Protein AF-X1VTQ2-F1 (afdb_monomer_lite)

Structure (mmCIF, N/CA/C/O backbone):
data_AF-X1VTQ2-F1
#
_entry.id   AF-X1VTQ2-F1
#
loop_
_atom_site.group_PDB
_atom_site.id
_atom_site.type_symbol
_atom_site.label_atom_id
_atom_site.label_alt_id
_atom_site.label_comp_id
_atom_site.label_asym_id
_atom_site.label_entity_id
_atom_site.label_seq_id
_atom_site.pdbx_PDB_ins_code
_atom_site.Cartn_x
_atom_site.Cartn_y
_atom_site.Cartn_z
_atom_site.occupancy
_atom_site.B_iso_or_equiv
_atom_site.auth_seq_id
_atom_site.auth_comp_id
_atom_site.auth_asym_id
_atom_site.auth_atom_id
_atom_site.pdbx_PDB_model_num
ATOM 1 N N . THR A 1 1 ? 40.118 -0.822 -48.928 1.00 87.31 1 THR A N 1
ATOM 2 C CA . THR A 1 1 ? 39.531 -2.117 -49.307 1.00 87.31 1 THR A CA 1
ATOM 3 C C . THR A 1 1 ? 38.134 -2.148 -48.744 1.00 87.31 1 THR A C 1
ATOM 5 O O . THR A 1 1 ? 37.899 -1.449 -47.759 1.00 87.31 1 THR A O 1
ATOM 8 N N . GLU A 1 2 ? 37.226 -2.879 -49.377 1.00 88.38 2 GLU A N 1
ATOM 9 C CA . GLU A 1 2 ? 35.850 -3.052 -48.888 1.00 88.38 2 GLU A CA 1
ATOM 10 C C . GLU A 1 2 ? 35.851 -3.553 -47.435 1.00 88.38 2 GLU A C 1
ATOM 12 O O . GLU A 1 2 ? 35.231 -2.916 -46.590 1.00 88.38 2 GLU A O 1
ATOM 17 N N . ASP A 1 3 ? 36.741 -4.494 -47.097 1.00 90.25 3 ASP A N 1
ATOM 18 C CA . ASP A 1 3 ? 36.941 -5.006 -45.729 1.00 90.25 3 ASP A CA 1
ATOM 19 C C . ASP A 1 3 ? 37.162 -3.914 -44.667 1.00 90.25 3 ASP A C 1
ATOM 21 O O . ASP A 1 3 ? 36.737 -4.031 -43.520 1.00 90.25 3 ASP A O 1
ATOM 25 N N . ARG A 1 4 ? 37.862 -2.825 -45.023 1.00 90.00 4 ARG A N 1
ATOM 26 C CA . ARG A 1 4 ? 38.107 -1.720 -44.083 1.00 90.00 4 ARG A CA 1
ATOM 27 C C . ARG A 1 4 ? 36.853 -0.879 -43.879 1.00 90.00 4 ARG A C 1
ATOM 29 O O . ARG A 1 4 ? 36.660 -0.381 -42.778 1.00 90.00 4 ARG A O 1
ATOM 36 N N . ILE A 1 5 ? 36.046 -0.691 -44.923 1.00 90.44 5 ILE A N 1
ATOM 37 C CA . ILE A 1 5 ? 34.794 0.073 -44.850 1.00 90.44 5 ILE A CA 1
ATOM 38 C C . ILE A 1 5 ? 33.792 -0.682 -43.978 1.00 90.44 5 ILE A C 1
ATOM 40 O O . ILE A 1 5 ? 33.225 -0.077 -43.074 1.00 90.44 5 ILE A O 1
ATOM 44 N N . GLU A 1 6 ? 33.661 -1.993 -44.178 1.00 91.69 6 GLU A N 1
ATOM 45 C CA . GLU A 1 6 ? 32.820 -2.857 -43.341 1.00 91.69 6 GLU A CA 1
ATOM 46 C C . GLU A 1 6 ? 33.266 -2.820 -41.873 1.00 91.69 6 GLU A C 1
ATOM 48 O O . GLU A 1 6 ? 32.460 -2.561 -40.982 1.00 91.69 6 GLU A O 1
ATOM 53 N N . ALA A 1 7 ? 34.571 -2.956 -41.606 1.00 90.12 7 ALA A N 1
ATOM 54 C CA . ALA A 1 7 ? 35.096 -2.857 -40.243 1.00 90.12 7 ALA A CA 1
ATOM 55 C C . ALA A 1 7 ? 34.800 -1.495 -39.585 1.00 90.12 7 ALA A C 1
ATOM 57 O O . ALA A 1 7 ? 34.500 -1.435 -38.394 1.00 90.12 7 ALA A O 1
ATOM 58 N N . PHE A 1 8 ? 34.864 -0.393 -40.340 1.00 88.81 8 PHE A N 1
ATOM 59 C CA . PHE A 1 8 ? 34.493 0.926 -39.821 1.00 88.81 8 PHE A CA 1
ATOM 60 C C . PHE A 1 8 ? 32.991 1.051 -39.553 1.00 88.81 8 PHE A C 1
ATOM 62 O O . PHE A 1 8 ? 32.624 1.656 -38.549 1.00 88.81 8 PHE A O 1
ATOM 69 N N . GLN A 1 9 ? 32.131 0.485 -40.404 1.00 87.69 9 GLN A N 1
ATOM 70 C CA . GLN A 1 9 ? 30.682 0.478 -40.182 1.00 87.69 9 GLN A CA 1
ATOM 71 C C . GLN A 1 9 ? 30.314 -0.259 -38.891 1.00 87.69 9 GLN A C 1
ATOM 73 O O . GLN A 1 9 ? 29.474 0.229 -38.141 1.00 87.69 9 GLN A O 1
ATOM 78 N N . GLU A 1 10 ? 30.988 -1.370 -38.587 1.00 89.25 10 GLU A N 1
ATOM 79 C CA . GLU A 1 10 ? 30.794 -2.092 -37.325 1.00 89.25 10 GLU A CA 1
ATOM 80 C C . GLU A 1 10 ? 31.289 -1.301 -36.106 1.00 89.25 10 GLU A C 1
ATOM 82 O O . GLU A 1 10 ? 30.608 -1.256 -35.087 1.00 89.25 10 GLU A O 1
ATOM 87 N N . LEU A 1 11 ? 32.435 -0.617 -36.202 1.00 89.50 11 LEU A N 1
ATOM 88 C CA . LEU A 1 11 ? 32.993 0.165 -35.086 1.00 89.50 11 LEU A CA 1
ATOM 89 C C . LEU A 1 11 ? 32.160 1.395 -34.700 1.00 89.50 11 LEU A C 1
ATOM 91 O O . LEU A 1 11 ? 32.281 1.877 -33.575 1.00 89.50 11 LEU A O 1
ATOM 95 N N . VAL A 1 12 ? 31.361 1.934 -35.625 1.00 89.19 12 VAL A N 1
ATOM 96 C CA . VAL A 1 12 ? 30.492 3.095 -35.360 1.00 89.19 12 VAL A CA 1
ATOM 97 C C . VAL A 1 12 ? 29.222 2.689 -34.604 1.00 89.19 12 VAL A C 1
ATOM 99 O O . VAL A 1 12 ? 28.577 3.546 -34.002 1.00 89.19 12 VAL A O 1
ATOM 102 N N . LYS A 1 13 ? 28.875 1.396 -34.573 1.00 92.94 13 LYS A N 1
ATOM 103 C CA . LYS A 1 13 ? 27.744 0.894 -33.787 1.00 92.94 13 LYS A CA 1
ATOM 104 C C . LYS A 1 13 ? 28.031 1.073 -32.299 1.00 92.94 13 LYS A C 1
ATOM 106 O O . LYS A 1 13 ? 29.007 0.550 -31.763 1.00 92.94 13 LYS A O 1
ATOM 111 N N . VAL A 1 14 ? 27.156 1.806 -31.625 1.00 93.19 14 VAL A N 1
ATOM 112 C CA . VAL A 1 14 ? 27.229 2.052 -30.189 1.00 93.19 14 VAL A CA 1
ATOM 113 C C . VAL A 1 14 ? 26.457 0.962 -29.468 1.00 93.19 14 VAL A C 1
ATOM 115 O O . VAL A 1 14 ? 25.249 0.812 -29.635 1.00 93.19 14 VAL A O 1
ATOM 118 N N . ILE A 1 15 ? 27.169 0.235 -28.614 1.00 93.56 15 ILE A N 1
ATOM 119 C CA . ILE A 1 15 ? 26.560 -0.611 -27.594 1.00 93.56 15 ILE A CA 1
ATOM 120 C C . ILE A 1 15 ? 26.256 0.287 -26.385 1.00 93.56 15 ILE A C 1
ATOM 122 O O . ILE A 1 15 ? 27.176 0.960 -25.904 1.00 93.56 15 ILE A O 1
ATOM 126 N N . PRO A 1 16 ? 25.008 0.316 -25.882 1.00 95.56 16 PRO A N 1
ATOM 127 C CA . PRO A 1 16 ? 24.653 1.098 -24.702 1.00 95.56 16 PRO A CA 1
ATOM 128 C C . PRO A 1 16 ? 25.564 0.807 -23.501 1.00 95.56 16 PRO A C 1
ATOM 130 O O . PRO A 1 16 ? 25.974 -0.341 -23.299 1.00 95.56 16 PRO A O 1
ATOM 133 N N . PRO A 1 17 ? 25.886 1.815 -22.672 1.00 95.56 17 PRO A N 1
ATOM 134 C CA . PRO A 1 17 ? 26.671 1.598 -21.467 1.00 95.56 17 PRO A CA 1
ATOM 135 C C . PRO A 1 17 ? 25.925 0.681 -20.491 1.00 95.56 17 PRO A C 1
ATOM 137 O O . PRO A 1 17 ? 24.696 0.616 -20.474 1.00 95.56 17 PRO A O 1
ATOM 140 N N . LEU A 1 18 ? 26.674 0.015 -19.609 1.00 94.94 18 LEU A N 1
ATOM 141 C CA . LEU A 1 18 ? 26.108 -0.923 -18.631 1.00 94.94 18 LEU A CA 1
ATOM 142 C C . LEU A 1 18 ? 25.001 -0.305 -17.763 1.00 94.94 18 LEU A C 1
ATOM 144 O O . LEU A 1 18 ? 24.051 -0.997 -17.420 1.00 94.94 18 LEU A O 1
ATOM 148 N N . SER A 1 19 ? 25.091 0.986 -17.430 1.00 94.75 19 SER A N 1
ATOM 149 C CA . SER A 1 19 ? 24.041 1.692 -16.682 1.00 94.75 19 SER A CA 1
ATOM 150 C C . SER A 1 19 ? 22.699 1.695 -17.412 1.00 94.75 19 SER A C 1
ATOM 152 O O . SER A 1 19 ? 21.658 1.496 -16.789 1.00 94.75 19 SER A O 1
ATOM 154 N N . ASP A 1 20 ? 22.726 1.883 -18.730 1.00 95.19 20 ASP A N 1
ATOM 155 C CA . ASP A 1 20 ? 21.523 1.907 -19.555 1.00 95.19 20 ASP A CA 1
ATOM 156 C C . ASP A 1 20 ? 20.990 0.491 -19.732 1.00 95.19 20 ASP A C 1
ATOM 158 O O . ASP A 1 20 ? 19.793 0.271 -19.606 1.00 95.19 20 ASP A O 1
ATOM 162 N N . MET A 1 21 ? 21.875 -0.496 -19.896 1.00 94.81 21 MET A N 1
ATOM 163 C CA . MET A 1 21 ? 21.478 -1.905 -19.921 1.00 94.81 21 MET A CA 1
ATOM 164 C C . MET A 1 21 ? 20.781 -2.341 -18.626 1.00 94.81 21 MET A C 1
ATOM 166 O O . MET A 1 21 ? 19.787 -3.062 -18.688 1.00 94.81 21 MET A O 1
ATOM 170 N N . VAL A 1 22 ? 21.256 -1.889 -17.460 1.00 93.12 22 VAL A N 1
ATOM 171 C CA . VAL A 1 22 ? 20.575 -2.141 -16.178 1.00 93.12 22 VAL A CA 1
ATOM 172 C C . VAL A 1 22 ? 19.206 -1.464 -16.162 1.00 93.12 22 VAL A C 1
ATOM 174 O O . VAL A 1 22 ? 18.225 -2.117 -15.826 1.00 93.12 22 VAL A O 1
ATOM 177 N N . ARG A 1 23 ? 19.101 -0.209 -16.620 1.00 92.44 23 ARG A N 1
ATOM 178 C CA . ARG A 1 23 ? 17.802 0.469 -16.749 1.00 92.44 23 ARG A CA 1
ATOM 179 C C . ARG A 1 23 ? 16.848 -0.302 -17.667 1.00 92.44 23 ARG A C 1
ATOM 181 O O . ARG A 1 23 ? 15.683 -0.467 -17.332 1.00 92.44 23 ARG A O 1
ATOM 188 N N . PHE A 1 24 ? 17.321 -0.787 -18.809 1.00 94.88 24 PHE A N 1
ATOM 189 C CA . PHE A 1 24 ? 16.513 -1.577 -19.739 1.00 94.88 24 PHE A CA 1
ATOM 190 C C . PHE A 1 24 ? 16.031 -2.876 -19.094 1.00 94.88 24 PHE A C 1
ATOM 192 O O . PHE A 1 24 ? 14.887 -3.275 -19.296 1.00 94.88 24 PHE A O 1
ATOM 199 N N . ALA A 1 25 ? 16.886 -3.523 -18.299 1.00 92.31 25 ALA A N 1
ATOM 200 C CA . ALA A 1 25 ? 16.516 -4.707 -17.537 1.00 92.31 25 ALA A CA 1
ATOM 201 C C . ALA A 1 25 ? 15.455 -4.389 -16.474 1.00 92.31 25 ALA A C 1
ATOM 203 O O . ALA A 1 25 ? 14.461 -5.111 -16.402 1.00 92.31 25 ALA A O 1
ATOM 204 N N . ASP A 1 26 ? 15.610 -3.291 -15.727 1.00 90.44 26 ASP A N 1
ATOM 205 C CA . ASP A 1 26 ? 14.626 -2.847 -14.734 1.00 90.44 26 ASP A CA 1
ATOM 206 C C . ASP A 1 26 ? 13.265 -2.631 -15.391 1.00 90.44 26 ASP A C 1
ATOM 208 O O . ASP A 1 26 ? 12.281 -3.193 -14.935 1.00 90.44 26 ASP A O 1
ATOM 212 N N . TYR A 1 27 ? 13.214 -1.935 -16.531 1.00 92.38 27 TYR A N 1
ATOM 213 C CA . TYR A 1 27 ? 11.983 -1.700 -17.296 1.00 92.38 27 TYR A CA 1
ATOM 214 C C . TYR A 1 27 ? 11.495 -2.933 -18.068 1.00 92.38 27 TYR A C 1
ATOM 216 O O . TYR A 1 27 ? 10.482 -2.863 -18.756 1.00 92.38 27 TYR A O 1
ATOM 224 N N . SER A 1 28 ? 12.175 -4.078 -17.944 1.00 92.25 28 SER A N 1
ATOM 225 C CA . SER A 1 28 ? 11.849 -5.328 -18.641 1.00 92.25 28 SER A CA 1
ATOM 226 C C . SER A 1 28 ? 11.874 -5.209 -20.177 1.00 92.25 28 SER A C 1
ATOM 228 O O . SER A 1 28 ? 11.206 -5.963 -20.876 1.00 92.25 28 SER A O 1
ATOM 230 N N . ALA A 1 29 ? 12.706 -4.319 -20.728 1.00 94.44 29 ALA A N 1
ATOM 231 C CA . ALA A 1 29 ? 12.885 -4.094 -22.171 1.00 94.44 29 ALA A CA 1
ATOM 232 C C . ALA A 1 29 ? 13.620 -5.241 -22.906 1.00 94.44 29 ALA A C 1
ATOM 234 O O . ALA A 1 29 ? 13.881 -5.168 -24.110 1.00 94.44 29 ALA A O 1
ATOM 235 N N . PHE A 1 30 ? 14.001 -6.289 -22.174 1.00 94.12 30 PHE A N 1
ATOM 236 C CA . PHE A 1 30 ? 14.540 -7.541 -22.708 1.00 94.12 30 PHE A CA 1
ATOM 237 C C . PHE A 1 30 ? 13.574 -8.721 -22.542 1.00 94.12 30 PHE A C 1
ATOM 239 O O . PHE A 1 30 ? 13.859 -9.794 -23.066 1.00 94.12 30 PHE A O 1
ATOM 246 N N . ASP A 1 31 ? 12.471 -8.550 -21.806 1.00 93.19 31 ASP A N 1
ATOM 247 C CA . ASP A 1 31 ? 11.505 -9.613 -21.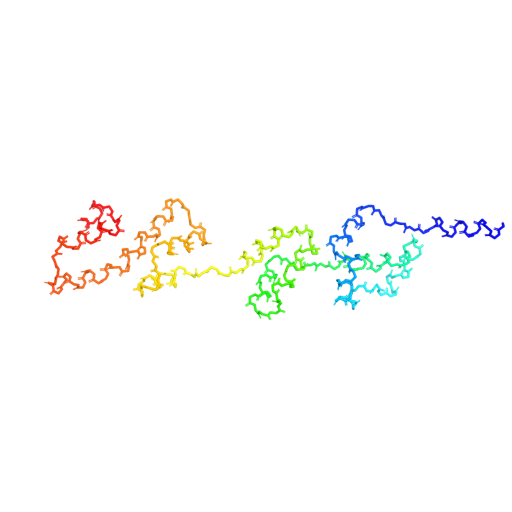522 1.00 93.19 31 ASP A CA 1
ATOM 248 C C . ASP A 1 31 ? 10.509 -9.725 -22.691 1.00 93.19 31 ASP A C 1
ATOM 250 O O . ASP A 1 31 ? 9.704 -8.808 -22.887 1.00 93.19 31 ASP A O 1
ATOM 254 N N . PRO A 1 32 ? 10.527 -10.821 -23.476 1.00 92.88 32 PRO A N 1
ATOM 255 C CA . PRO A 1 32 ? 9.648 -10.969 -24.632 1.00 92.88 32 PRO A CA 1
ATOM 256 C C . PRO A 1 32 ? 8.161 -10.890 -24.281 1.00 92.88 32 PRO A C 1
ATOM 258 O O . PRO A 1 32 ? 7.381 -10.399 -25.094 1.00 92.88 32 PRO A O 1
ATOM 261 N N . GLU A 1 33 ? 7.761 -11.335 -23.086 1.00 91.00 33 GLU A N 1
ATOM 262 C CA . GLU A 1 33 ? 6.360 -11.291 -22.656 1.00 91.00 33 GLU A CA 1
ATOM 263 C C . GLU A 1 33 ? 5.908 -9.850 -22.398 1.00 91.00 33 GLU A C 1
ATOM 265 O O . GLU A 1 33 ? 4.799 -9.464 -22.772 1.00 91.00 33 GLU A O 1
ATOM 270 N N . VAL A 1 34 ? 6.780 -9.025 -21.811 1.00 91.31 34 VAL A N 1
ATOM 271 C CA . VAL A 1 34 ? 6.506 -7.598 -21.584 1.00 91.31 34 VAL A CA 1
ATOM 272 C C . VAL A 1 34 ? 6.494 -6.829 -22.893 1.00 91.31 34 VAL A C 1
ATOM 274 O O . VAL A 1 34 ? 5.590 -6.025 -23.119 1.00 91.31 34 VAL A O 1
ATOM 277 N N . ILE A 1 35 ? 7.473 -7.092 -23.759 1.00 92.81 35 ILE A N 1
ATOM 278 C CA . ILE A 1 35 ? 7.561 -6.465 -25.078 1.00 92.81 35 ILE A CA 1
ATOM 279 C C . ILE A 1 35 ? 6.302 -6.771 -25.886 1.00 92.81 35 ILE A C 1
ATOM 281 O O . ILE A 1 35 ? 5.748 -5.873 -26.509 1.00 92.81 35 ILE A O 1
ATOM 285 N N . GLU A 1 36 ? 5.823 -8.014 -25.86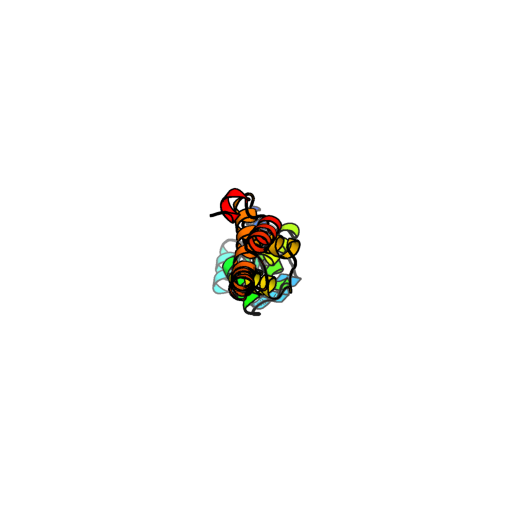3 1.00 92.81 36 GLU A N 1
ATOM 286 C CA . GLU A 1 36 ? 4.597 -8.378 -26.568 1.00 92.81 36 GLU A CA 1
ATOM 287 C C . GLU A 1 36 ? 3.367 -7.705 -25.950 1.00 92.81 36 GLU A C 1
ATOM 289 O O . GLU A 1 36 ? 2.545 -7.141 -26.672 1.00 92.81 36 GLU A O 1
ATOM 294 N N . LYS A 1 37 ? 3.271 -7.677 -24.614 1.00 89.38 37 LYS A N 1
ATOM 295 C CA . LYS A 1 37 ? 2.166 -7.015 -23.905 1.00 89.38 37 LYS A CA 1
ATOM 296 C C . LYS A 1 37 ? 2.092 -5.512 -24.196 1.00 89.38 37 LYS A C 1
ATOM 298 O O . LYS A 1 37 ? 0.991 -4.972 -24.276 1.00 89.38 37 LYS A O 1
ATOM 303 N N . TRP A 1 38 ? 3.232 -4.832 -24.334 1.00 90.44 38 TRP A N 1
ATOM 304 C CA . TRP A 1 38 ? 3.319 -3.378 -24.527 1.00 90.44 38 TRP A CA 1
ATOM 305 C C . TRP A 1 38 ? 3.935 -2.982 -25.875 1.00 90.44 38 TRP A C 1
ATOM 307 O O . TRP A 1 38 ? 4.531 -1.911 -25.979 1.00 90.44 38 TRP A O 1
ATOM 317 N N . ARG A 1 39 ? 3.767 -3.810 -26.917 1.00 91.81 39 ARG A N 1
ATOM 318 C CA . ARG A 1 39 ? 4.372 -3.600 -28.248 1.00 91.81 39 ARG A CA 1
ATOM 319 C C . ARG A 1 39 ? 4.141 -2.191 -28.788 1.00 91.81 39 ARG A C 1
ATOM 321 O O . ARG A 1 39 ? 5.084 -1.552 -29.239 1.00 91.81 39 ARG A O 1
ATOM 328 N N . GLU A 1 40 ? 2.909 -1.696 -28.667 1.00 91.06 40 GLU A N 1
ATOM 329 C CA . GLU A 1 40 ? 2.505 -0.352 -29.108 1.00 91.06 40 GLU A CA 1
ATOM 330 C C . GLU A 1 40 ? 3.368 0.771 -28.501 1.00 91.06 40 GLU A C 1
ATOM 332 O O . GLU A 1 40 ? 3.575 1.804 -29.133 1.00 91.06 40 GLU A O 1
ATOM 337 N N . PHE A 1 41 ? 3.905 0.565 -27.297 1.00 91.31 41 PHE A N 1
ATOM 338 C CA . PHE A 1 41 ? 4.725 1.540 -26.572 1.00 91.31 41 PHE A CA 1
ATOM 339 C C . PHE A 1 41 ? 6.224 1.207 -26.583 1.00 91.31 41 PHE A C 1
ATOM 341 O O . PHE A 1 41 ? 7.024 2.021 -26.112 1.00 91.31 41 PHE A O 1
ATOM 348 N N . TYR A 1 42 ? 6.595 0.024 -27.084 1.00 94.19 42 TYR A N 1
ATOM 349 C CA . TYR A 1 42 ? 7.973 -0.456 -27.166 1.00 94.19 42 TYR A CA 1
ATOM 350 C C . TYR A 1 42 ? 8.693 0.094 -28.397 1.00 94.19 42 TYR A C 1
ATOM 352 O O . TYR A 1 42 ? 9.807 0.601 -28.272 1.00 94.19 42 TYR A O 1
ATOM 360 N N . ASP A 1 43 ? 8.052 0.034 -29.566 1.00 94.38 43 ASP A N 1
ATOM 361 C CA . ASP A 1 43 ? 8.694 0.422 -30.819 1.00 94.38 43 ASP A CA 1
ATOM 362 C C . ASP A 1 43 ? 8.939 1.940 -30.860 1.00 94.38 43 ASP A C 1
ATOM 364 O O . ASP A 1 43 ? 8.018 2.760 -30.782 1.00 94.38 43 ASP A O 1
ATOM 368 N N . ALA A 1 44 ? 10.205 2.326 -30.997 1.00 95.81 44 ALA A N 1
ATOM 369 C CA . ALA A 1 44 ? 10.627 3.704 -31.146 1.00 95.81 44 ALA A CA 1
ATOM 370 C C . ALA A 1 44 ? 10.098 4.274 -32.473 1.00 95.81 44 ALA A C 1
ATOM 372 O O . ALA A 1 44 ? 10.368 3.693 -33.536 1.00 95.81 44 ALA A O 1
ATOM 373 N N . PRO A 1 45 ? 9.404 5.427 -32.444 1.00 95.50 45 PRO A N 1
ATOM 374 C CA . PRO A 1 45 ? 9.008 6.132 -33.656 1.00 95.50 45 PRO A CA 1
ATOM 375 C C . PRO A 1 45 ? 10.213 6.527 -34.523 1.00 95.50 45 PRO A C 1
ATOM 377 O O . PRO A 1 45 ? 11.275 6.870 -33.998 1.00 95.50 45 PRO A O 1
ATOM 380 N N . ASP A 1 46 ? 10.038 6.588 -35.845 1.00 95.81 46 ASP A N 1
ATOM 381 C CA . ASP A 1 46 ? 11.130 6.916 -36.781 1.00 95.81 46 ASP A CA 1
ATOM 382 C C . ASP A 1 46 ? 11.799 8.260 -36.470 1.00 95.81 46 ASP A C 1
ATOM 384 O O . ASP A 1 46 ? 13.020 8.373 -36.514 1.00 95.81 46 ASP A O 1
ATOM 388 N N . TRP A 1 47 ? 11.023 9.260 -36.035 1.00 96.31 47 TRP A N 1
ATOM 389 C CA . TRP A 1 47 ? 11.549 10.591 -35.716 1.00 96.31 47 TRP A CA 1
ATOM 390 C C . TRP A 1 47 ? 12.565 10.603 -34.564 1.00 96.31 47 TRP A C 1
ATOM 392 O O . TRP A 1 47 ? 13.323 11.566 -34.456 1.00 96.31 47 TRP A O 1
ATOM 402 N N . ILE A 1 48 ? 12.597 9.570 -33.711 1.00 96.00 48 ILE A N 1
ATOM 403 C CA . ILE A 1 48 ? 13.628 9.397 -32.675 1.00 96.00 48 ILE A CA 1
ATOM 404 C C . ILE A 1 48 ? 14.629 8.293 -33.036 1.00 96.00 48 ILE A C 1
ATOM 406 O O . ILE A 1 48 ? 15.825 8.450 -32.777 1.00 96.00 48 ILE A O 1
ATOM 410 N N . ARG A 1 49 ? 14.174 7.222 -33.699 1.00 95.94 49 ARG A N 1
ATOM 411 C CA . ARG A 1 49 ? 15.027 6.121 -34.166 1.00 95.94 49 ARG A CA 1
ATOM 412 C C . ARG A 1 49 ? 16.073 6.603 -35.174 1.00 95.94 49 ARG A C 1
ATOM 414 O O . ARG A 1 49 ? 17.241 6.243 -35.054 1.00 95.94 49 ARG A O 1
ATOM 421 N N . GLU A 1 50 ? 15.684 7.443 -36.133 1.00 96.00 50 GLU A N 1
ATOM 422 C CA . GLU A 1 50 ? 16.584 7.975 -37.163 1.00 96.00 50 GLU A CA 1
ATOM 423 C C . GLU A 1 50 ? 17.721 8.825 -36.555 1.00 96.00 50 GLU A C 1
ATOM 425 O O . GLU A 1 50 ? 18.885 8.523 -36.828 1.00 96.00 50 GLU A O 1
ATOM 430 N N . PRO A 1 51 ? 17.465 9.821 -35.676 1.00 96.62 51 PRO A N 1
ATOM 431 C CA . PRO A 1 51 ? 18.539 10.521 -34.967 1.00 96.62 51 PRO A CA 1
ATOM 432 C C . PRO A 1 51 ? 19.437 9.622 -34.108 1.00 96.62 51 PRO A C 1
ATOM 434 O O . PRO A 1 51 ? 20.647 9.839 -34.070 1.00 96.62 51 PRO A O 1
ATOM 437 N N . MET A 1 52 ? 18.876 8.618 -33.425 1.00 96.06 52 MET A N 1
ATOM 438 C CA . MET A 1 52 ? 19.649 7.644 -32.640 1.00 96.06 52 MET A CA 1
ATOM 439 C C . MET A 1 52 ? 20.611 6.837 -33.526 1.00 96.06 52 MET A C 1
ATOM 441 O O . MET A 1 52 ? 21.784 6.670 -33.179 1.00 96.06 52 MET A O 1
ATOM 445 N N . ALA A 1 53 ? 20.162 6.435 -34.716 1.00 95.19 53 ALA A N 1
ATOM 446 C CA . ALA A 1 53 ? 20.995 5.726 -35.681 1.00 95.19 53 ALA A CA 1
ATOM 447 C C . ALA A 1 53 ? 22.185 6.571 -36.170 1.00 95.19 53 ALA A C 1
ATOM 449 O O . ALA A 1 53 ? 23.275 6.030 -36.362 1.00 95.19 53 ALA A O 1
ATOM 450 N N . LEU A 1 54 ? 22.028 7.898 -36.304 1.00 94.12 54 LEU A N 1
ATOM 451 C CA . LEU A 1 54 ? 23.124 8.802 -36.699 1.00 94.12 54 LEU A CA 1
ATOM 452 C C . LEU A 1 54 ? 24.289 8.819 -35.699 1.00 94.12 54 LEU A C 1
ATOM 454 O O . LEU A 1 54 ? 25.422 9.101 -36.088 1.00 94.12 54 LEU A O 1
ATOM 458 N N . VAL A 1 55 ? 24.021 8.522 -34.424 1.00 93.69 55 VAL A N 1
ATOM 459 C CA . VAL A 1 55 ? 25.042 8.426 -33.369 1.00 93.69 55 VAL A CA 1
ATOM 460 C C . VAL A 1 55 ? 25.434 6.980 -33.056 1.00 93.69 55 VAL A C 1
ATOM 462 O O . VAL A 1 55 ? 26.114 6.737 -32.065 1.00 93.69 55 VAL A O 1
ATOM 465 N N . GLY A 1 56 ? 25.031 6.025 -33.898 1.00 94.44 56 GLY A N 1
ATOM 466 C CA . GLY A 1 56 ? 25.412 4.620 -33.787 1.00 94.44 56 GLY A CA 1
ATOM 467 C C . GLY A 1 56 ? 24.487 3.759 -32.926 1.00 94.44 56 GLY A C 1
ATOM 468 O O . GLY A 1 56 ? 24.737 2.561 -32.820 1.00 94.44 56 GLY A O 1
ATOM 469 N N . ILE A 1 57 ? 23.416 4.309 -32.342 1.00 95.69 57 ILE A N 1
ATOM 470 C CA . ILE A 1 57 ? 22.393 3.521 -31.637 1.00 95.69 57 ILE A CA 1
ATOM 471 C C . ILE A 1 57 ? 21.462 2.930 -32.696 1.00 95.69 57 ILE A C 1
ATOM 473 O O . ILE A 1 57 ? 20.532 3.579 -33.170 1.00 95.69 57 ILE A O 1
ATOM 477 N N . ILE A 1 58 ? 21.758 1.703 -33.102 1.00 90.12 58 ILE A N 1
ATOM 478 C CA . ILE A 1 58 ? 21.032 0.986 -34.152 1.00 90.12 58 ILE A CA 1
ATOM 479 C C . ILE A 1 58 ? 20.329 -0.255 -33.585 1.00 90.12 58 ILE A C 1
ATOM 481 O O . ILE A 1 58 ? 20.346 -0.479 -32.377 1.00 90.12 58 ILE A O 1
ATOM 485 N N . GLU A 1 59 ? 19.736 -1.070 -34.462 1.00 87.38 59 GLU A N 1
ATOM 486 C CA . GLU A 1 59 ? 19.025 -2.301 -34.089 1.00 87.38 59 GLU A CA 1
ATOM 487 C C . GLU A 1 59 ? 17.875 -2.006 -33.107 1.00 87.38 59 GLU A C 1
ATOM 489 O O . GLU A 1 59 ? 17.185 -0.991 -33.246 1.00 87.38 59 GLU A O 1
ATOM 494 N N . ASP A 1 60 ? 17.642 -2.892 -32.140 1.00 92.44 60 ASP A N 1
ATOM 495 C CA . ASP A 1 60 ? 16.579 -2.758 -31.147 1.00 92.44 60 ASP A CA 1
ATOM 496 C C . ASP A 1 60 ? 16.975 -1.857 -29.962 1.00 92.44 60 ASP A C 1
ATOM 498 O O . ASP A 1 60 ? 16.157 -1.621 -29.072 1.00 92.44 60 ASP A O 1
ATOM 502 N N . TRP A 1 61 ? 18.194 -1.295 -29.937 1.00 96.12 61 TRP A N 1
ATOM 503 C CA . TRP A 1 61 ? 18.623 -0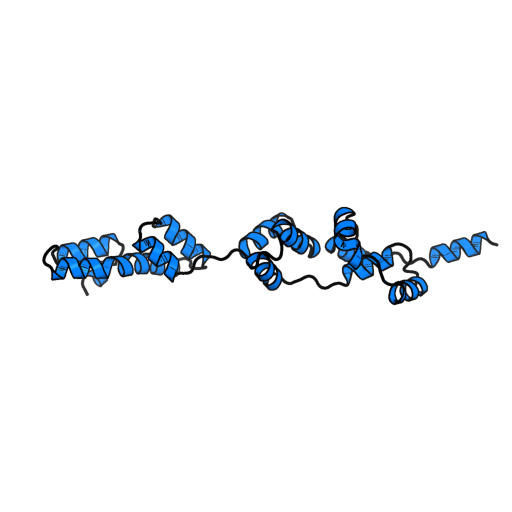.406 -28.852 1.00 96.12 61 TRP A CA 1
ATOM 504 C C . TRP A 1 61 ? 17.776 0.859 -28.768 1.00 96.12 61 TRP A C 1
ATOM 506 O O . TRP A 1 61 ? 17.433 1.288 -27.666 1.00 96.12 61 TRP A O 1
ATOM 516 N N . ALA A 1 62 ? 17.401 1.430 -29.916 1.00 96.12 62 ALA A N 1
ATOM 517 C CA . ALA A 1 62 ? 16.514 2.590 -29.965 1.00 96.12 62 ALA A CA 1
ATOM 518 C C . ALA A 1 62 ? 15.159 2.286 -29.304 1.00 96.12 62 ALA A C 1
ATOM 520 O O . ALA A 1 62 ? 14.659 3.099 -28.526 1.00 96.12 62 ALA A O 1
ATOM 521 N N . ASP A 1 63 ? 14.622 1.086 -29.536 1.00 96.38 63 ASP A N 1
ATOM 522 C CA . ASP A 1 63 ? 13.369 0.622 -28.939 1.00 96.38 63 ASP A CA 1
ATOM 523 C C . ASP A 1 63 ? 13.498 0.456 -27.424 1.00 96.38 63 ASP A C 1
ATOM 525 O O . ASP A 1 63 ? 12.616 0.869 -26.682 1.00 96.38 63 ASP A O 1
ATOM 529 N N . LYS A 1 64 ? 14.628 -0.048 -26.916 1.00 96.06 64 LYS A N 1
ATOM 530 C CA . LYS A 1 64 ? 14.843 -0.173 -25.460 1.00 96.06 64 LYS A CA 1
ATOM 531 C C . LYS A 1 64 ? 15.011 1.172 -24.771 1.00 96.06 64 LYS A C 1
ATOM 533 O O . LYS A 1 64 ? 14.470 1.363 -23.677 1.00 96.06 64 LYS A O 1
ATOM 538 N N . TYR A 1 65 ? 15.724 2.107 -25.402 1.00 96.50 65 TYR A N 1
ATOM 539 C CA . TYR A 1 65 ? 15.811 3.485 -24.921 1.00 96.50 65 TYR A CA 1
ATOM 540 C C . TYR A 1 65 ? 14.437 4.138 -24.884 1.00 96.50 65 TYR A C 1
ATOM 542 O O . TYR A 1 65 ? 14.092 4.755 -23.877 1.00 96.50 65 TYR A O 1
ATOM 550 N N . TRP A 1 66 ? 13.655 3.973 -25.952 1.00 95.94 66 TRP A N 1
ATOM 551 C CA . TRP A 1 66 ? 12.292 4.471 -26.020 1.00 95.94 66 TRP A CA 1
ATOM 552 C C . TRP A 1 66 ? 11.428 3.813 -24.951 1.00 95.94 66 TRP A C 1
ATOM 554 O O . TRP A 1 66 ? 10.932 4.480 -24.061 1.00 95.94 66 TRP A O 1
ATOM 564 N N . PHE A 1 67 ? 11.310 2.502 -24.914 1.00 94.94 67 PHE A N 1
ATOM 565 C CA . PHE A 1 67 ? 10.484 1.833 -23.922 1.00 94.94 67 PHE A CA 1
ATOM 566 C C . PHE A 1 67 ? 10.840 2.201 -22.469 1.00 94.94 67 PHE A C 1
ATOM 568 O O . PHE A 1 67 ? 9.963 2.424 -21.636 1.00 94.94 67 PHE A O 1
ATOM 575 N N . SER A 1 68 ? 12.133 2.367 -22.181 1.00 93.94 68 SER A N 1
ATOM 576 C CA . SER A 1 68 ? 12.621 2.753 -20.854 1.00 93.94 68 SER A CA 1
ATOM 577 C C . SER A 1 68 ? 12.552 4.263 -20.582 1.00 93.94 68 SER A C 1
ATOM 579 O O . SER A 1 68 ? 12.982 4.696 -19.509 1.00 93.94 68 SER A O 1
ATOM 581 N N . HIS A 1 69 ? 12.070 5.089 -21.520 1.00 92.25 69 HIS A N 1
ATOM 582 C CA . HIS A 1 69 ? 11.868 6.533 -21.327 1.00 92.25 69 HIS A CA 1
ATOM 583 C C . HIS A 1 69 ? 10.548 6.846 -20.613 1.00 92.25 69 HIS A C 1
ATOM 585 O O . HIS A 1 69 ? 10.446 7.888 -19.960 1.00 92.25 69 HIS A O 1
ATOM 591 N N . TRP A 1 70 ? 9.550 5.965 -20.741 1.00 91.94 70 TRP A N 1
ATOM 592 C CA . TRP A 1 70 ? 8.242 6.147 -20.125 1.00 91.94 70 TRP A CA 1
ATOM 593 C C . TRP A 1 70 ? 8.362 6.229 -18.603 1.00 91.94 70 TRP A C 1
ATOM 595 O O . TRP A 1 70 ? 9.151 5.522 -17.980 1.00 91.94 70 TRP A O 1
ATOM 605 N N . VAL A 1 71 ? 7.568 7.101 -17.986 1.00 89.38 71 VAL A N 1
ATOM 606 C CA . VAL A 1 71 ? 7.520 7.223 -16.526 1.00 89.38 71 VAL A CA 1
ATOM 607 C C . VAL A 1 71 ? 6.459 6.268 -15.997 1.00 89.38 71 VAL A C 1
ATOM 609 O O . VAL A 1 71 ? 5.290 6.377 -16.358 1.00 89.38 71 VAL A O 1
ATOM 612 N N . GLN A 1 72 ? 6.868 5.345 -15.130 1.00 88.12 72 GLN A N 1
ATOM 613 C CA . GLN A 1 72 ? 5.946 4.413 -14.485 1.00 88.12 72 GLN A CA 1
ATOM 614 C C . GLN A 1 72 ? 5.114 5.119 -13.395 1.00 88.12 72 GLN A C 1
ATOM 616 O O . GLN A 1 72 ? 5.619 6.045 -12.751 1.00 88.12 72 GLN A O 1
ATOM 621 N N . PRO A 1 73 ? 3.856 4.698 -13.158 1.00 90.88 73 PRO A N 1
ATOM 622 C CA . PRO A 1 73 ? 3.016 5.262 -12.100 1.00 90.88 73 PRO A CA 1
ATOM 623 C C . PRO A 1 73 ? 3.670 5.091 -10.725 1.00 90.88 73 PRO A C 1
ATOM 625 O O . PRO A 1 73 ? 4.299 4.076 -10.449 1.00 90.88 73 PRO A O 1
ATOM 628 N N . GLY A 1 74 ? 3.506 6.050 -9.819 1.00 90.75 74 GLY A N 1
ATOM 629 C CA . GLY A 1 74 ? 3.967 5.887 -8.446 1.00 90.75 74 GLY A CA 1
ATOM 630 C C . GLY A 1 74 ? 3.124 4.871 -7.667 1.00 90.75 74 GLY A C 1
ATOM 631 O O . GLY A 1 74 ? 2.074 4.392 -8.100 1.00 90.75 74 GLY A O 1
ATOM 632 N N . ARG A 1 75 ? 3.573 4.545 -6.448 1.00 88.25 75 ARG A N 1
ATOM 633 C CA . ARG A 1 75 ? 2.855 3.607 -5.563 1.00 88.25 75 ARG A CA 1
ATOM 634 C C . ARG A 1 75 ? 1.443 4.084 -5.220 1.00 88.25 75 ARG A C 1
ATOM 636 O O . ARG A 1 75 ? 0.554 3.257 -5.044 1.00 88.25 75 ARG A O 1
ATOM 643 N N . PHE A 1 76 ? 1.256 5.400 -5.110 1.00 90.56 76 PHE A N 1
ATOM 644 C CA . PHE A 1 76 ? -0.047 5.992 -4.833 1.00 90.56 76 PHE A CA 1
ATOM 645 C C . PHE A 1 76 ? -0.994 5.800 -6.020 1.00 90.56 76 PHE A C 1
ATOM 647 O O . PHE A 1 76 ? -2.086 5.269 -5.833 1.00 90.56 76 PHE A O 1
ATOM 654 N N . GLU A 1 77 ? -0.564 6.145 -7.239 1.00 95.00 77 GLU A N 1
ATOM 655 C CA . GLU A 1 77 ? -1.379 5.958 -8.441 1.00 95.00 77 GLU A CA 1
ATOM 656 C C . GLU A 1 77 ? -1.712 4.481 -8.675 1.00 95.00 77 GLU A C 1
ATOM 658 O O . GLU A 1 77 ? -2.861 4.160 -8.968 1.00 95.00 77 GLU A O 1
ATOM 663 N N . LEU A 1 78 ? -0.748 3.572 -8.485 1.00 94.69 78 LEU A N 1
ATOM 664 C CA . LEU A 1 78 ? -0.989 2.127 -8.582 1.00 94.69 78 LEU A CA 1
ATOM 665 C C . LEU A 1 78 ? -2.054 1.651 -7.591 1.00 94.69 78 LEU A C 1
ATOM 667 O O . LEU A 1 78 ? -2.947 0.896 -7.969 1.00 94.69 78 LEU A O 1
ATOM 671 N N . GLY A 1 79 ? -2.001 2.126 -6.345 1.00 93.56 79 GLY A N 1
ATOM 672 C CA . GLY A 1 79 ? -3.016 1.807 -5.346 1.00 93.56 79 GLY A CA 1
ATOM 673 C C . GLY A 1 79 ? -4.395 2.378 -5.681 1.00 93.56 79 GLY A C 1
ATOM 674 O O . GLY A 1 79 ? -5.403 1.715 -5.457 1.00 93.56 79 GLY A O 1
ATOM 675 N N . GLU A 1 80 ? -4.476 3.587 -6.242 1.00 95.38 80 GLU A N 1
ATOM 676 C CA . GLU A 1 80 ? -5.744 4.158 -6.719 1.00 95.38 80 GLU A CA 1
ATOM 677 C C . GLU A 1 80 ? -6.331 3.371 -7.891 1.00 95.38 80 GLU A C 1
ATOM 679 O O . GLU A 1 80 ? -7.528 3.091 -7.892 1.00 95.38 80 GLU A O 1
ATOM 684 N N . MET A 1 81 ? -5.509 3.023 -8.884 1.00 96.44 81 MET A N 1
ATOM 685 C CA . MET A 1 81 ? -5.955 2.264 -10.053 1.00 96.44 81 MET A CA 1
ATOM 686 C C . MET A 1 81 ? -6.434 0.869 -9.655 1.00 96.44 81 MET A C 1
ATOM 688 O O . MET A 1 81 ? -7.501 0.449 -10.098 1.00 96.44 81 MET A O 1
ATOM 692 N N . HIS A 1 82 ? -5.697 0.194 -8.767 1.00 95.06 82 HIS A N 1
ATOM 693 C CA . HIS A 1 82 ? -6.079 -1.109 -8.223 1.00 95.06 82 HIS A CA 1
ATOM 694 C C . HIS A 1 82 ? -7.411 -1.045 -7.470 1.00 95.06 82 HIS A C 1
ATOM 696 O O . HIS A 1 82 ? -8.331 -1.791 -7.780 1.00 95.06 82 HIS A O 1
ATOM 702 N N . ARG A 1 83 ? -7.579 -0.082 -6.553 1.00 92.81 83 ARG A N 1
ATOM 703 C CA . ARG A 1 83 ? -8.827 0.082 -5.779 1.00 92.81 83 ARG A CA 1
ATOM 704 C C . ARG A 1 83 ? -10.054 0.435 -6.619 1.00 92.81 83 ARG A C 1
ATOM 706 O O . ARG A 1 83 ? -11.171 0.328 -6.121 1.00 92.81 83 ARG A O 1
ATOM 713 N N . ARG A 1 84 ? -9.855 0.922 -7.843 1.00 94.62 84 ARG A N 1
ATOM 714 C CA . ARG A 1 84 ? -10.920 1.270 -8.793 1.00 94.62 84 ARG A CA 1
ATOM 715 C C . ARG A 1 84 ? -11.137 0.183 -9.847 1.00 94.62 84 ARG A C 1
ATOM 717 O O . ARG A 1 84 ? -11.816 0.457 -10.833 1.00 94.62 84 ARG A O 1
ATOM 724 N N . ASP A 1 85 ? -10.543 -0.996 -9.658 1.00 94.69 85 ASP A N 1
ATOM 725 C CA . ASP A 1 85 ? -10.602 -2.134 -10.578 1.00 94.69 85 ASP A CA 1
ATOM 726 C C . ASP A 1 85 ? -10.151 -1.785 -12.012 1.00 94.69 85 ASP A C 1
ATOM 728 O O . ASP A 1 85 ? -10.629 -2.359 -12.989 1.00 94.69 85 ASP A O 1
ATOM 732 N N . LEU A 1 86 ? -9.230 -0.821 -12.157 1.00 96.62 86 LEU A N 1
ATOM 733 C CA . LEU A 1 86 ? -8.661 -0.445 -13.460 1.00 96.62 86 LEU A CA 1
ATOM 734 C C . LEU A 1 86 ? -7.504 -1.359 -13.873 1.00 96.62 86 LEU A C 1
ATOM 736 O O . LEU A 1 86 ? -7.184 -1.431 -15.056 1.00 96.62 86 LEU A O 1
ATOM 740 N N . ILE A 1 87 ? -6.872 -2.013 -12.896 1.00 95.00 87 ILE A N 1
ATOM 741 C CA . ILE A 1 87 ? -5.764 -2.951 -13.074 1.00 95.00 87 ILE A CA 1
ATOM 742 C C . ILE A 1 87 ? -5.874 -4.099 -12.070 1.00 95.00 87 ILE A C 1
ATOM 744 O O . ILE A 1 87 ? -6.402 -3.940 -10.969 1.00 95.00 87 ILE A O 1
ATOM 748 N N . THR A 1 88 ? -5.333 -5.247 -12.451 1.00 95.38 88 THR A N 1
ATOM 749 C CA . THR A 1 88 ? -5.278 -6.482 -11.659 1.00 95.38 88 THR A CA 1
ATOM 750 C C . THR A 1 88 ? -4.068 -6.532 -10.716 1.00 95.38 88 THR A C 1
ATOM 752 O O . THR A 1 88 ? -3.111 -5.767 -10.859 1.00 95.38 88 THR A O 1
ATOM 755 N N . ASP A 1 89 ? -4.070 -7.478 -9.770 1.00 95.31 89 ASP A N 1
ATOM 756 C CA . ASP A 1 89 ? -2.923 -7.769 -8.892 1.00 95.31 89 ASP A CA 1
ATOM 757 C C . ASP A 1 89 ? -1.639 -8.045 -9.701 1.00 95.31 89 ASP A C 1
ATOM 759 O O . ASP A 1 89 ? -0.569 -7.534 -9.363 1.00 95.31 89 ASP A O 1
ATOM 763 N N . ASP A 1 90 ? -1.749 -8.800 -10.799 1.00 94.12 90 ASP A N 1
ATOM 764 C CA . ASP A 1 90 ? -0.616 -9.138 -11.670 1.00 94.12 90 ASP A CA 1
ATOM 765 C C . ASP A 1 90 ? -0.074 -7.910 -12.410 1.00 94.12 90 ASP A C 1
ATOM 767 O O . ASP A 1 90 ? 1.134 -7.776 -12.601 1.00 94.12 90 ASP A O 1
ATOM 771 N N . GLU A 1 91 ? -0.940 -6.968 -12.782 1.00 93.81 91 GLU A N 1
ATOM 772 C CA . GLU A 1 91 ? -0.530 -5.707 -13.406 1.00 93.81 91 GLU A CA 1
ATOM 773 C C . GLU A 1 91 ? 0.167 -4.767 -12.422 1.00 93.81 91 GLU A C 1
ATOM 775 O O . GLU A 1 91 ? 1.167 -4.144 -12.782 1.00 93.81 91 GLU A O 1
ATOM 780 N N . VAL A 1 92 ? -0.287 -4.714 -11.166 1.00 95.00 92 VAL A N 1
ATOM 781 C CA . VAL A 1 92 ? 0.411 -3.983 -10.096 1.00 95.00 92 VAL A CA 1
ATOM 782 C C . VAL A 1 92 ? 1.796 -4.588 -9.845 1.00 95.00 92 VAL A C 1
ATOM 784 O O . VAL A 1 92 ? 2.787 -3.856 -9.765 1.00 95.00 92 VAL A O 1
ATOM 787 N N . LYS A 1 93 ? 1.896 -5.921 -9.754 1.00 94.12 93 LYS A N 1
ATOM 788 C CA . LYS A 1 93 ? 3.183 -6.611 -9.569 1.00 94.12 93 LYS A CA 1
ATOM 789 C C . LYS A 1 93 ? 4.114 -6.408 -10.757 1.00 94.12 93 LYS A C 1
ATOM 791 O O . LYS A 1 93 ? 5.294 -6.130 -10.550 1.00 94.12 93 LYS A O 1
ATOM 796 N N . LEU A 1 94 ? 3.589 -6.467 -11.982 1.00 92.00 94 LEU A N 1
ATOM 797 C CA . LEU A 1 94 ? 4.348 -6.156 -13.189 1.00 92.00 94 LEU A CA 1
ATOM 798 C C . LEU A 1 94 ? 4.885 -4.722 -13.143 1.00 92.00 94 LEU A C 1
ATOM 800 O O . LEU A 1 94 ? 6.073 -4.523 -13.381 1.00 92.00 94 LEU A O 1
ATOM 804 N N . ALA A 1 95 ? 4.067 -3.739 -12.761 1.00 92.94 95 ALA A N 1
ATOM 805 C CA . ALA A 1 95 ? 4.523 -2.358 -12.617 1.00 92.94 95 ALA A CA 1
ATOM 806 C C . ALA A 1 95 ? 5.662 -2.241 -11.588 1.00 92.94 95 ALA A C 1
ATOM 808 O O . ALA A 1 95 ? 6.699 -1.646 -11.880 1.00 92.94 95 ALA A O 1
ATOM 809 N N . TYR A 1 96 ? 5.541 -2.876 -10.418 1.00 93.69 96 TYR A N 1
ATOM 810 C CA . TYR A 1 96 ? 6.626 -2.904 -9.431 1.00 93.69 96 TYR A CA 1
ATOM 811 C C . TYR A 1 96 ? 7.887 -3.609 -9.940 1.00 93.69 96 TYR A C 1
ATOM 813 O O . TYR A 1 96 ? 8.995 -3.138 -9.672 1.00 93.69 96 TYR A O 1
ATOM 821 N N . ARG A 1 97 ? 7.743 -4.698 -10.701 1.00 91.06 97 ARG A N 1
ATOM 822 C CA . ARG A 1 97 ? 8.867 -5.360 -11.372 1.00 91.06 97 ARG A CA 1
ATOM 823 C C . ARG A 1 97 ? 9.574 -4.395 -12.319 1.00 91.06 97 ARG A C 1
ATOM 825 O O . ARG A 1 97 ? 10.791 -4.294 -12.242 1.00 91.06 97 ARG A O 1
ATOM 832 N N . THR A 1 98 ? 8.816 -3.627 -13.109 1.00 88.62 98 THR A N 1
ATOM 833 C CA . THR A 1 98 ? 9.378 -2.628 -14.038 1.00 88.62 98 THR A CA 1
ATOM 834 C C . THR A 1 98 ? 10.070 -1.434 -13.359 1.00 88.62 98 THR A C 1
ATOM 836 O O . THR A 1 98 ? 10.734 -0.633 -14.009 1.00 88.62 98 THR A O 1
ATOM 839 N N . MET A 1 99 ? 9.925 -1.306 -12.035 1.00 88.75 99 MET A N 1
ATOM 840 C CA . MET A 1 99 ? 10.633 -0.330 -11.195 1.00 88.75 99 MET A CA 1
ATOM 841 C C . MET A 1 99 ? 11.851 -0.932 -10.477 1.00 88.75 99 MET A C 1
ATOM 843 O O . MET A 1 99 ? 12.462 -0.253 -9.652 1.00 88.75 99 MET A O 1
ATOM 847 N N . GLY A 1 100 ? 12.171 -2.206 -10.726 1.00 88.25 100 GLY A N 1
ATOM 848 C CA . GLY A 1 100 ? 13.288 -2.913 -10.094 1.00 88.25 100 GLY A CA 1
ATOM 849 C C . GLY A 1 100 ? 12.984 -3.505 -8.711 1.00 88.25 100 GLY A C 1
ATOM 850 O O . GLY A 1 100 ? 13.907 -3.896 -7.993 1.00 88.25 100 GLY A O 1
ATOM 851 N N . TYR A 1 101 ? 11.717 -3.592 -8.285 1.00 91.62 101 TYR A N 1
ATOM 852 C CA . TYR A 1 101 ? 11.391 -4.260 -7.020 1.00 91.62 101 TYR A CA 1
ATOM 853 C C . TYR A 1 101 ? 11.481 -5.782 -7.159 1.00 91.62 101 TYR A C 1
ATOM 855 O O . TYR A 1 101 ? 10.906 -6.371 -8.074 1.00 91.62 101 TYR A O 1
ATOM 863 N N . SER A 1 102 ? 12.137 -6.440 -6.199 1.00 92.00 102 SER A N 1
ATOM 864 C CA . SER A 1 102 ? 12.141 -7.904 -6.119 1.00 92.00 102 SER A CA 1
ATOM 865 C C . SER A 1 102 ? 10.750 -8.452 -5.797 1.00 92.00 102 SER A C 1
ATOM 867 O O . SER A 1 102 ? 9.946 -7.781 -5.149 1.00 92.00 102 SER A O 1
ATOM 869 N N . GLU A 1 103 ? 10.484 -9.700 -6.184 1.00 93.19 103 GLU A N 1
ATOM 870 C CA . GLU A 1 103 ? 9.205 -10.389 -5.943 1.00 93.19 103 GLU A CA 1
ATOM 871 C C . GLU A 1 103 ? 8.764 -10.326 -4.468 1.00 93.19 103 GLU A C 1
ATOM 873 O O . GLU A 1 103 ? 7.603 -10.057 -4.163 1.00 93.19 103 GLU A O 1
ATOM 878 N N . TYR A 1 104 ? 9.721 -10.443 -3.539 1.00 95.62 104 TYR A N 1
ATOM 879 C CA . TYR A 1 104 ? 9.487 -10.277 -2.102 1.00 95.62 104 TYR A CA 1
ATOM 880 C C . TYR A 1 104 ? 8.835 -8.931 -1.742 1.00 95.62 104 TYR A C 1
ATOM 882 O O . TYR A 1 104 ? 7.952 -8.872 -0.882 1.00 95.62 104 TYR A O 1
ATOM 890 N N . TRP A 1 105 ? 9.271 -7.841 -2.380 1.00 95.75 105 TRP A N 1
ATOM 891 C CA . TRP A 1 105 ? 8.722 -6.508 -2.145 1.00 95.75 105 TRP A CA 1
ATOM 892 C C . TRP A 1 105 ? 7.430 -6.271 -2.914 1.00 95.75 105 TRP A C 1
ATOM 894 O O . TRP A 1 105 ? 6.534 -5.636 -2.365 1.00 95.75 105 TRP A O 1
ATOM 904 N N . GLN A 1 106 ? 7.299 -6.804 -4.130 1.00 94.62 106 GLN A N 1
ATOM 905 C CA . GLN A 1 106 ? 6.084 -6.668 -4.939 1.00 94.62 106 GLN A CA 1
ATOM 906 C C . GLN A 1 106 ? 4.847 -7.152 -4.167 1.00 94.62 106 GLN A C 1
ATOM 908 O O . GLN A 1 106 ? 3.854 -6.432 -4.079 1.00 94.62 106 GLN A O 1
ATOM 913 N N . GLU A 1 107 ? 4.939 -8.320 -3.520 1.00 95.12 107 GLU A N 1
ATOM 914 C CA . GLU A 1 107 ? 3.848 -8.890 -2.720 1.00 95.12 107 GLU A CA 1
ATOM 915 C C . GLU A 1 107 ? 3.461 -7.987 -1.538 1.00 95.12 107 GLU A C 1
ATOM 917 O O . GLU A 1 107 ? 2.285 -7.776 -1.234 1.00 95.12 107 GLU A O 1
ATOM 922 N N . LYS A 1 108 ? 4.454 -7.412 -0.854 1.00 95.44 108 LYS A N 1
ATOM 923 C CA . LYS A 1 108 ? 4.214 -6.535 0.301 1.00 95.44 108 LYS A CA 1
ATOM 924 C C . LYS A 1 108 ? 3.636 -5.189 -0.113 1.00 95.44 108 LYS A C 1
ATOM 926 O O . LYS A 1 108 ? 2.747 -4.686 0.565 1.00 95.44 108 LYS A O 1
ATOM 931 N N . LEU A 1 109 ? 4.116 -4.626 -1.218 1.00 94.56 109 LEU A N 1
ATOM 932 C CA . LEU A 1 109 ?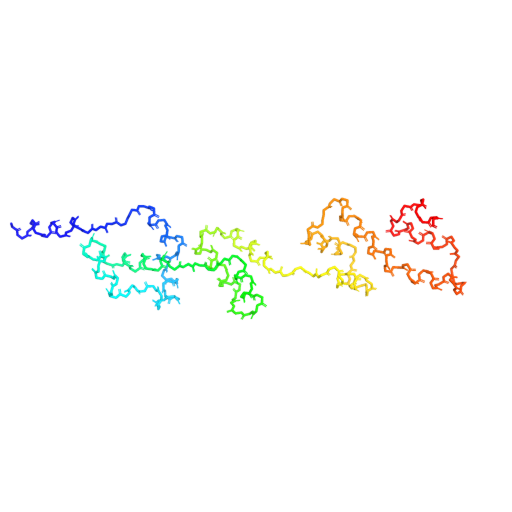 3.618 -3.369 -1.767 1.00 94.56 109 LEU A CA 1
ATOM 933 C C . LEU A 1 109 ? 2.183 -3.516 -2.291 1.00 94.56 109 LEU A C 1
ATOM 935 O O . LEU A 1 109 ? 1.360 -2.644 -2.031 1.00 94.56 109 LEU A O 1
ATOM 939 N N . LEU A 1 110 ? 1.848 -4.643 -2.927 1.00 93.75 110 LEU A N 1
ATOM 940 C CA . LEU A 1 110 ? 0.471 -4.948 -3.324 1.00 93.75 110 LEU A CA 1
ATOM 941 C C . LEU A 1 110 ? -0.458 -5.061 -2.108 1.00 93.75 110 LEU A C 1
ATOM 943 O O . LEU A 1 110 ? -1.578 -4.564 -2.119 1.00 93.75 110 LEU A O 1
ATOM 947 N N . ASN A 1 111 ? -0.010 -5.698 -1.027 1.00 92.12 111 ASN A N 1
ATOM 948 C CA . ASN A 1 111 ? -0.824 -5.764 0.186 1.00 92.12 111 ASN A CA 1
ATOM 949 C C . ASN A 1 111 ? -0.933 -4.404 0.894 1.00 92.12 111 ASN A C 1
ATOM 951 O O . ASN A 1 111 ? -1.974 -4.117 1.475 1.00 92.12 111 ASN A O 1
ATOM 955 N N . LEU A 1 112 ? 0.090 -3.549 0.797 1.00 91.25 112 LEU A N 1
ATOM 956 C CA . LEU A 1 112 ? 0.082 -2.199 1.367 1.00 91.25 112 LEU A CA 1
ATOM 957 C C . LEU A 1 112 ? -1.000 -1.298 0.752 1.00 91.25 112 LEU A C 1
ATOM 959 O O . LEU A 1 112 ? -1.539 -0.446 1.453 1.00 91.25 112 LEU A O 1
ATOM 963 N N . VAL A 1 113 ? -1.325 -1.463 -0.535 1.00 87.00 113 VAL A N 1
ATOM 964 C CA . VAL A 1 113 ? -2.358 -0.634 -1.188 1.00 87.00 113 VAL A CA 1
ATOM 965 C C . VAL A 1 113 ? -3.790 -1.036 -0.815 1.00 87.00 113 VAL A C 1
ATOM 967 O O . VAL A 1 113 ? -4.727 -0.270 -1.059 1.00 87.00 113 VAL A O 1
ATOM 970 N N . LYS A 1 114 ? -3.982 -2.210 -0.199 1.00 85.44 114 LYS A N 1
ATOM 971 C CA . LYS A 1 114 ? -5.298 -2.678 0.252 1.00 85.44 114 LYS A CA 1
ATOM 972 C C . LYS A 1 114 ? -5.746 -1.863 1.466 1.00 85.44 114 LYS A C 1
ATOM 974 O O . LYS A 1 114 ? -4.992 -1.649 2.410 1.00 85.44 114 LYS A O 1
ATOM 979 N N . ALA A 1 115 ? -6.995 -1.404 1.441 1.00 89.00 115 ALA A N 1
ATOM 980 C CA . ALA A 1 115 ? -7.525 -0.548 2.495 1.00 89.00 115 ALA A CA 1
ATOM 981 C C . ALA A 1 115 ? -7.659 -1.298 3.829 1.00 89.00 115 ALA A C 1
ATOM 983 O O . ALA A 1 115 ? -8.142 -2.430 3.883 1.00 89.00 115 ALA A O 1
ATOM 984 N N . VAL A 1 116 ? -7.297 -0.619 4.915 1.00 94.62 116 VAL A N 1
ATOM 985 C CA . VAL A 1 116 ? -7.589 -1.070 6.277 1.00 94.62 116 VAL A CA 1
ATOM 986 C C . VAL A 1 116 ? -8.960 -0.510 6.684 1.00 94.62 116 VAL A C 1
ATOM 988 O O . VAL A 1 116 ? -9.219 0.669 6.423 1.00 94.62 116 VAL A O 1
ATOM 991 N N . PRO A 1 117 ? -9.856 -1.311 7.300 1.00 96.06 117 PRO A N 1
ATOM 992 C CA . PRO A 1 117 ? -11.164 -0.836 7.757 1.00 96.06 117 PRO A CA 1
ATOM 993 C C . PRO A 1 117 ? -11.052 0.407 8.637 1.00 96.06 117 PRO A C 1
ATOM 995 O O . PRO A 1 117 ? -10.066 0.554 9.351 1.00 96.06 117 PRO A O 1
ATOM 998 N N . THR A 1 118 ? -12.047 1.296 8.626 1.00 96.94 118 THR A N 1
ATOM 999 C CA . THR A 1 118 ? -12.004 2.514 9.453 1.00 96.94 118 THR A CA 1
ATOM 1000 C C . THR A 1 118 ? -12.266 2.196 10.924 1.00 96.94 118 THR A C 1
ATOM 1002 O O . THR A 1 118 ? -12.979 1.251 11.252 1.00 96.94 118 THR A O 1
ATOM 1005 N N . ARG A 1 119 ? -11.767 3.027 11.847 1.00 95.44 119 ARG A N 1
ATOM 1006 C CA . ARG A 1 119 ? -12.051 2.868 13.286 1.00 95.44 119 ARG A CA 1
ATOM 1007 C C . ARG A 1 119 ? -13.537 2.840 13.624 1.00 95.44 119 ARG A C 1
ATOM 1009 O O . ARG A 1 119 ? -13.948 2.129 14.535 1.00 95.44 119 ARG A O 1
ATOM 1016 N N . VAL A 1 120 ? -14.337 3.639 12.919 1.00 96.69 120 VAL A N 1
ATOM 1017 C CA . VAL A 1 120 ? -15.783 3.705 13.153 1.00 96.69 120 VAL A CA 1
ATOM 1018 C C . VAL A 1 120 ? -16.435 2.376 12.797 1.00 96.69 120 VAL A C 1
ATOM 1020 O O . VAL A 1 120 ? -17.249 1.884 13.577 1.00 96.69 120 VAL A O 1
ATOM 1023 N N . ASP A 1 121 ? -16.062 1.789 11.661 1.00 97.81 121 ASP A N 1
ATOM 1024 C CA . ASP A 1 121 ? -16.609 0.503 11.227 1.00 97.81 121 ASP A CA 1
ATOM 1025 C C . ASP A 1 121 ? -16.122 -0.634 12.120 1.00 97.81 121 ASP A C 1
ATOM 1027 O O . ASP A 1 121 ? -16.930 -1.435 12.571 1.00 97.81 121 ASP A O 1
ATOM 1031 N N . VAL A 1 122 ? -14.841 -0.640 12.491 1.00 97.88 122 VAL A N 1
ATOM 1032 C CA . VAL A 1 122 ? -14.267 -1.634 13.413 1.00 97.88 122 VAL A CA 1
ATOM 1033 C C . VAL A 1 122 ? -14.964 -1.611 14.773 1.00 97.88 122 VAL A C 1
ATOM 1035 O O . VAL A 1 122 ? -15.307 -2.661 15.312 1.00 97.88 122 VAL A O 1
ATOM 1038 N N . ARG A 1 123 ? -15.255 -0.422 15.312 1.00 97.62 123 ARG A N 1
ATOM 1039 C CA . ARG A 1 123 ? -16.033 -0.289 16.550 1.00 97.62 123 ARG A CA 1
ATOM 1040 C C . ARG A 1 123 ? -17.458 -0.824 16.399 1.00 97.62 123 ARG A C 1
ATOM 1042 O O . ARG A 1 123 ? -17.961 -1.446 17.326 1.00 97.62 123 ARG A O 1
ATOM 1049 N N . ARG A 1 124 ? -18.114 -0.593 15.256 1.00 98.00 124 ARG A N 1
ATOM 1050 C CA . ARG A 1 124 ? -19.446 -1.164 14.977 1.00 98.00 124 ARG A CA 1
ATOM 1051 C C . ARG A 1 124 ? -19.385 -2.685 14.877 1.00 98.00 124 ARG A C 1
ATOM 1053 O O . ARG A 1 124 ? -20.285 -3.357 15.356 1.00 98.00 124 ARG A O 1
ATOM 1060 N N . TRP A 1 125 ? -18.328 -3.230 14.282 1.00 98.31 125 TRP A N 1
ATOM 1061 C CA . TRP A 1 125 ? -18.130 -4.675 14.200 1.00 98.31 125 TRP A CA 1
ATOM 1062 C C . TRP A 1 125 ? -17.964 -5.305 15.580 1.00 98.31 125 TRP A C 1
ATOM 1064 O O . TRP A 1 125 ? -18.533 -6.370 15.819 1.00 98.31 125 TRP A O 1
ATOM 1074 N N . TRP A 1 126 ? -17.228 -4.634 16.471 1.00 98.12 126 TRP A N 1
ATOM 1075 C CA . TRP A 1 126 ? -17.092 -5.017 17.876 1.00 98.12 126 TRP A CA 1
ATOM 1076 C C . TRP A 1 126 ? -18.438 -4.973 18.614 1.00 98.12 126 TRP A C 1
ATOM 1078 O O . TRP A 1 126 ? -18.823 -5.955 19.237 1.00 98.12 126 TRP A O 1
ATOM 1088 N N . ASP A 1 127 ? -19.185 -3.873 18.483 1.00 97.88 127 ASP A N 1
ATOM 1089 C CA . ASP A 1 127 ? -20.526 -3.698 19.070 1.00 97.88 127 ASP A CA 1
ATOM 1090 C C . ASP A 1 127 ? -21.514 -4.780 18.615 1.00 97.88 127 ASP A C 1
ATOM 1092 O O . ASP A 1 127 ? -22.212 -5.395 19.416 1.00 97.88 127 ASP A O 1
ATOM 1096 N N . MET A 1 128 ? -21.485 -5.120 17.328 1.00 97.62 128 MET A N 1
ATOM 1097 C CA . MET A 1 128 ? -22.293 -6.200 16.762 1.00 97.62 128 MET A CA 1
ATOM 1098 C C . MET A 1 128 ? -21.737 -7.607 17.038 1.00 97.62 128 MET A C 1
ATOM 1100 O O . MET A 1 128 ? -22.288 -8.577 16.518 1.00 97.62 128 MET A O 1
ATOM 1104 N N . GLN A 1 129 ? -20.641 -7.730 17.794 1.00 96.62 129 GLN A N 1
ATOM 1105 C CA . GLN A 1 129 ? -19.972 -8.998 18.119 1.00 96.62 129 GLN A CA 1
ATOM 1106 C C . GLN A 1 129 ? -19.592 -9.831 16.882 1.00 96.62 129 GLN A C 1
ATOM 1108 O O . GLN A 1 129 ? -19.542 -11.059 16.915 1.00 96.62 129 GLN A O 1
ATOM 1113 N N . THR A 1 130 ? -19.316 -9.157 15.764 1.00 98.12 130 THR A N 1
ATOM 1114 C CA . THR A 1 130 ? -18.873 -9.793 14.508 1.0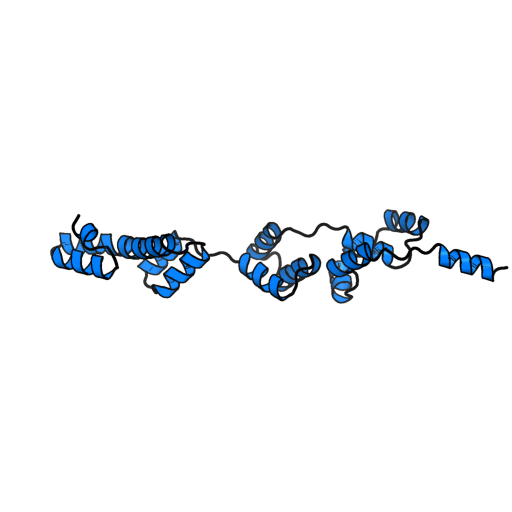0 98.12 130 THR A CA 1
ATOM 1115 C C . THR A 1 130 ? -17.363 -10.024 14.460 1.00 98.12 130 THR A C 1
ATOM 1117 O O . THR A 1 130 ? -16.872 -10.719 13.571 1.00 98.12 130 THR A O 1
ATOM 1120 N N . ILE A 1 131 ? -16.628 -9.446 15.413 1.00 98.38 131 ILE A N 1
ATOM 1121 C CA . ILE A 1 131 ? -15.196 -9.644 15.636 1.00 98.38 131 ILE A CA 1
ATOM 1122 C C . ILE A 1 131 ? -14.933 -9.838 17.132 1.00 98.38 131 ILE A C 1
ATOM 1124 O O . ILE A 1 131 ? -15.691 -9.343 17.965 1.00 98.38 131 ILE A O 1
ATOM 1128 N N . ASP A 1 132 ? -13.844 -10.528 17.456 1.00 98.00 132 ASP A N 1
ATOM 1129 C CA . ASP A 1 132 ? -13.318 -10.677 18.812 1.00 98.00 132 ASP A CA 1
ATOM 1130 C C . ASP A 1 132 ? -12.204 -9.653 19.108 1.00 98.00 132 ASP A C 1
ATOM 1132 O O . ASP A 1 132 ? -11.883 -8.785 18.287 1.00 98.00 132 ASP A O 1
ATOM 1136 N N . GLU A 1 133 ? -11.643 -9.711 20.321 1.00 97.56 133 GLU A N 1
ATOM 1137 C CA . GLU A 1 133 ? -10.660 -8.725 20.788 1.00 97.56 133 GLU A CA 1
ATOM 1138 C C . GLU A 1 133 ? -9.338 -8.869 20.028 1.00 97.56 133 GLU A C 1
ATOM 1140 O O . GLU A 1 133 ? -8.720 -7.867 19.667 1.00 97.56 133 GLU A O 1
ATOM 1145 N N . ASP A 1 134 ? -8.955 -10.103 19.693 1.00 98.25 134 ASP A N 1
ATOM 1146 C CA . ASP A 1 134 ? -7.775 -10.388 18.880 1.00 98.25 134 ASP A CA 1
ATOM 1147 C C . ASP A 1 134 ? -7.902 -9.738 17.502 1.00 98.25 134 ASP A C 1
ATOM 1149 O O . ASP A 1 134 ? -6.984 -9.049 17.040 1.00 98.25 134 ASP A O 1
ATOM 1153 N N . ARG A 1 135 ? -9.060 -9.883 16.846 1.00 98.12 135 ARG A N 1
ATOM 1154 C CA . ARG A 1 135 ? -9.307 -9.253 15.550 1.00 98.12 135 ARG A CA 1
ATOM 1155 C C . ARG A 1 135 ? -9.397 -7.732 15.654 1.00 98.12 135 ARG A C 1
ATOM 1157 O O . ARG A 1 135 ? -8.874 -7.047 14.772 1.00 98.12 135 ARG A O 1
ATOM 1164 N N . LEU A 1 136 ? -10.012 -7.193 16.706 1.00 98.19 136 LEU A N 1
ATOM 1165 C CA . LEU A 1 136 ? -10.036 -5.753 16.985 1.00 98.19 136 LEU A CA 1
ATOM 1166 C C . LEU A 1 136 ? -8.608 -5.189 17.066 1.00 98.19 136 LEU A C 1
ATOM 1168 O O . LEU A 1 136 ? -8.269 -4.233 16.361 1.00 98.19 136 LEU A O 1
ATOM 1172 N N . ARG A 1 137 ? -7.755 -5.831 17.867 1.00 98.31 137 ARG A N 1
ATOM 1173 C CA . ARG A 1 137 ? -6.362 -5.437 18.099 1.00 98.31 137 ARG A CA 1
ATOM 1174 C C . ARG A 1 137 ? -5.519 -5.558 16.830 1.00 98.31 137 ARG A C 1
ATOM 1176 O O . ARG A 1 137 ? -4.765 -4.643 16.510 1.00 98.31 137 ARG A O 1
ATOM 1183 N N . GLN A 1 138 ? -5.714 -6.617 16.041 1.00 98.00 138 GLN A N 1
ATOM 1184 C CA . GLN A 1 138 ? -5.077 -6.768 14.726 1.00 98.00 138 GLN A CA 1
ATOM 1185 C C . GLN A 1 138 ? -5.419 -5.621 13.769 1.00 98.00 138 GLN A C 1
ATOM 1187 O O . GLN A 1 138 ? -4.537 -5.132 13.064 1.00 98.00 138 GLN A O 1
ATOM 1192 N N . ILE A 1 139 ? -6.685 -5.192 13.712 1.00 98.00 139 ILE A N 1
ATOM 1193 C CA . ILE A 1 139 ? -7.084 -4.118 12.795 1.00 98.00 139 ILE A CA 1
ATOM 1194 C C . ILE A 1 139 ? -6.535 -2.770 13.271 1.00 98.00 139 ILE A C 1
ATOM 1196 O O . ILE A 1 139 ? -6.025 -2.012 12.449 1.00 98.00 139 ILE A O 1
ATOM 1200 N N . TYR A 1 140 ? -6.571 -2.477 14.571 1.00 98.19 140 TYR A N 1
ATOM 1201 C CA . TYR A 1 140 ? -5.944 -1.266 15.114 1.00 98.19 140 TYR A CA 1
ATOM 1202 C C . TYR A 1 140 ? -4.431 -1.236 14.897 1.00 98.19 140 TYR A C 1
ATOM 1204 O O . TYR A 1 140 ? -3.897 -0.206 14.485 1.00 98.19 140 TYR A O 1
ATOM 1212 N N . HIS A 1 141 ? -3.754 -2.373 15.031 1.00 98.00 141 HIS A N 1
ATOM 1213 C CA . HIS A 1 141 ? -2.352 -2.488 14.646 1.00 98.00 141 HIS A CA 1
ATOM 1214 C C . HIS A 1 141 ? -2.142 -2.233 13.145 1.00 98.00 141 HIS A C 1
ATOM 1216 O O . HIS A 1 141 ? -1.240 -1.495 12.755 1.00 98.00 141 HIS A O 1
ATOM 1222 N N . ALA A 1 142 ? -2.992 -2.788 12.276 1.00 96.75 142 ALA A N 1
ATOM 1223 C CA . ALA A 1 142 ? -2.924 -2.545 10.832 1.00 96.75 142 ALA A CA 1
ATOM 1224 C C . ALA A 1 142 ? -3.182 -1.074 10.450 1.00 96.75 142 ALA A C 1
ATOM 1226 O O . ALA A 1 142 ? -2.646 -0.601 9.451 1.00 96.75 142 ALA A O 1
ATOM 1227 N N . GLN A 1 143 ? -3.959 -0.335 11.248 1.00 95.69 143 GLN A N 1
ATOM 1228 C CA . GLN A 1 143 ? -4.135 1.117 11.108 1.00 95.69 143 GLN A CA 1
ATOM 1229 C C . GLN A 1 143 ? -2.908 1.920 11.567 1.00 95.69 143 GLN A C 1
ATOM 1231 O O . GLN A 1 143 ? -2.841 3.121 11.307 1.00 95.69 143 GLN A O 1
ATOM 1236 N N . GLY A 1 144 ? -1.945 1.270 12.222 1.00 96.25 144 GLY A N 1
ATOM 1237 C CA . GLY A 1 144 ? -0.698 1.872 12.673 1.00 96.25 144 GLY A CA 1
ATOM 1238 C C . GLY A 1 144 ? -0.656 2.231 14.158 1.00 96.25 144 GLY A C 1
ATOM 1239 O O . GLY A 1 144 ? 0.210 3.015 14.536 1.00 96.25 144 GLY A O 1
ATOM 1240 N N . TYR A 1 145 ? -1.556 1.700 14.991 1.00 97.62 145 TYR A N 1
ATOM 1241 C CA . TYR A 1 145 ? -1.476 1.867 16.445 1.00 97.62 145 TYR A CA 1
ATOM 1242 C C . TYR A 1 145 ? -0.602 0.785 17.077 1.00 97.62 145 TYR A C 1
ATOM 1244 O O . TYR A 1 145 ? -0.766 -0.400 16.794 1.00 97.62 145 TYR A O 1
ATOM 1252 N N . TYR A 1 146 ? 0.306 1.199 17.955 1.00 97.69 146 TYR A N 1
ATOM 1253 C CA . TYR A 1 146 ? 1.280 0.330 18.612 1.00 97.69 146 TYR A CA 1
ATOM 1254 C C . TYR A 1 146 ? 1.336 0.633 20.107 1.00 97.69 146 TYR A C 1
ATOM 1256 O O . TYR A 1 146 ? 0.892 1.694 20.544 1.00 97.69 146 TYR A O 1
ATOM 1264 N N . ASP A 1 147 ? 1.909 -0.297 20.869 1.00 97.75 147 ASP A N 1
ATOM 1265 C CA . ASP A 1 147 ? 2.203 -0.137 22.293 1.00 97.75 147 ASP A CA 1
ATOM 1266 C C . ASP A 1 147 ? 0.999 0.406 23.083 1.00 97.75 147 ASP A C 1
ATOM 1268 O O . ASP A 1 147 ? -0.112 -0.107 22.952 1.00 97.75 147 ASP A O 1
ATOM 1272 N N . GLN A 1 148 ? 1.201 1.450 23.890 1.00 97.50 148 GLN A N 1
ATOM 1273 C CA . GLN A 1 148 ? 0.149 2.011 24.732 1.00 97.50 148 GLN A CA 1
ATOM 1274 C C . GLN A 1 148 ? -1.023 2.571 23.919 1.00 97.50 148 GLN A C 1
ATOM 1276 O O . GLN A 1 148 ? -2.164 2.379 24.323 1.00 97.50 148 GLN A O 1
ATOM 1281 N N . ASP A 1 149 ? -0.776 3.184 22.756 1.00 98.00 149 ASP A N 1
ATOM 1282 C CA . ASP A 1 149 ? -1.860 3.708 21.917 1.00 98.00 149 ASP A CA 1
ATOM 1283 C C . ASP A 1 149 ? -2.795 2.575 21.468 1.00 98.00 149 ASP A C 1
ATOM 1285 O O . ASP A 1 149 ? -4.014 2.747 21.418 1.00 98.00 149 ASP A O 1
ATOM 1289 N N . LEU A 1 150 ? -2.240 1.399 21.155 1.00 98.31 150 LEU A N 1
ATOM 1290 C CA . LEU A 1 150 ? -3.031 0.221 20.803 1.00 98.31 150 LEU A CA 1
ATOM 1291 C C . LEU A 1 150 ? -3.892 -0.242 21.983 1.00 98.31 150 LEU A C 1
ATOM 1293 O O . LEU A 1 150 ? -5.092 -0.463 21.803 1.00 98.31 150 LEU A O 1
ATOM 1297 N N . GLU A 1 151 ? -3.299 -0.357 23.173 1.00 97.69 151 GLU A N 1
ATOM 1298 C CA . GLU A 1 151 ? -4.025 -0.753 24.385 1.00 97.69 151 GLU A CA 1
ATOM 1299 C C . GLU A 1 151 ? -5.136 0.242 24.726 1.00 97.69 151 GLU A C 1
ATOM 1301 O O . GLU A 1 151 ? -6.269 -0.164 24.996 1.00 97.69 151 GLU A O 1
ATOM 1306 N N . ASP A 1 152 ? -4.850 1.538 24.621 1.00 97.12 152 ASP A N 1
ATOM 1307 C CA . ASP A 1 152 ? -5.806 2.612 24.870 1.00 97.12 152 ASP A CA 1
ATOM 1308 C C . ASP A 1 152 ? -6.973 2.550 23.882 1.00 97.12 152 ASP A C 1
ATOM 1310 O O . ASP A 1 152 ? -8.133 2.695 24.279 1.00 97.12 152 ASP A O 1
ATOM 1314 N N . TYR A 1 153 ? -6.712 2.276 22.598 1.00 97.81 153 TYR A N 1
ATOM 1315 C CA . TYR A 1 153 ? -7.779 2.129 21.609 1.00 97.81 153 TYR A CA 1
ATOM 1316 C C . TYR A 1 153 ? -8.638 0.891 21.830 1.00 97.81 153 TYR A C 1
ATOM 1318 O O . TYR A 1 153 ? -9.864 0.970 21.669 1.00 97.81 153 TYR A O 1
ATOM 1326 N N . VAL A 1 154 ? -8.033 -0.240 22.193 1.00 98.19 154 VAL A N 1
ATOM 1327 C CA . VAL A 1 154 ? -8.773 -1.466 22.516 1.00 98.19 154 VAL A CA 1
ATOM 1328 C C . VAL A 1 154 ? -9.653 -1.226 23.741 1.00 98.19 154 VAL A C 1
ATOM 1330 O O . VAL A 1 154 ? -10.872 -1.403 23.650 1.00 98.19 154 VAL A O 1
ATOM 1333 N N . LEU A 1 155 ? -9.080 -0.730 24.842 1.00 97.62 155 LEU A N 1
ATOM 1334 C CA . LEU A 1 155 ? -9.812 -0.427 26.073 1.00 97.62 155 LEU A CA 1
ATOM 1335 C C . LEU A 1 155 ? -10.940 0.577 25.824 1.00 97.62 155 LEU A C 1
ATOM 1337 O O . LEU A 1 155 ? -12.088 0.333 26.206 1.00 97.62 155 LEU A O 1
ATOM 1341 N N . TRP A 1 156 ? -10.642 1.679 25.131 1.00 96.81 156 TRP A N 1
ATOM 1342 C CA . TRP A 1 156 ? -11.640 2.687 24.790 1.00 96.81 156 TRP A CA 1
ATOM 1343 C C . TRP A 1 156 ? -12.795 2.083 24.000 1.00 96.81 156 TRP A C 1
ATOM 1345 O O . TRP A 1 156 ? -13.945 2.377 24.295 1.00 96.81 156 TRP A O 1
ATOM 1355 N N . THR A 1 157 ? -12.519 1.219 23.023 1.00 98.06 157 THR A N 1
ATOM 1356 C CA . THR A 1 157 ? -13.565 0.599 22.194 1.00 98.06 157 THR A CA 1
ATOM 1357 C C . THR A 1 157 ? -14.479 -0.286 23.029 1.00 98.06 157 THR A C 1
ATOM 1359 O O . THR A 1 157 ? -15.700 -0.153 22.936 1.00 98.06 157 THR A O 1
ATOM 1362 N N . LYS A 1 158 ? -13.891 -1.137 23.876 1.00 97.56 158 LYS A N 1
ATOM 1363 C CA . LYS A 1 158 ? -14.613 -2.042 24.778 1.00 97.56 158 LYS A CA 1
ATOM 1364 C C . LYS A 1 158 ? -15.544 -1.269 25.707 1.00 97.56 158 LYS A C 1
ATOM 1366 O O . LYS A 1 158 ? -16.745 -1.528 25.743 1.00 97.56 158 LYS A O 1
ATOM 1371 N N . VAL A 1 159 ? -14.993 -0.277 26.403 1.00 96.81 159 VAL A N 1
ATOM 1372 C CA . VAL A 1 159 ? -15.727 0.556 27.361 1.00 96.81 159 VAL A CA 1
ATOM 1373 C C . VAL A 1 159 ? -16.781 1.400 26.657 1.00 96.81 159 VAL A C 1
ATOM 1375 O O . VAL A 1 159 ? -17.935 1.399 27.067 1.00 96.81 159 VAL A O 1
ATOM 1378 N N . TYR A 1 160 ? -16.414 2.111 25.589 1.00 96.19 160 TYR A N 1
ATOM 1379 C CA . TYR A 1 160 ? -17.313 3.029 24.885 1.00 96.19 160 TYR A CA 1
ATOM 1380 C C . TYR A 1 160 ? -18.571 2.327 24.372 1.00 96.19 160 TYR A C 1
ATOM 1382 O O . TYR A 1 160 ? -19.650 2.915 24.383 1.00 96.19 160 TYR A O 1
ATOM 1390 N N . VAL A 1 161 ? -18.428 1.083 23.918 1.00 97.12 161 VAL A N 1
ATOM 1391 C CA . VAL A 1 161 ? -19.538 0.273 23.414 1.00 97.12 161 VAL A CA 1
ATOM 1392 C C . VAL A 1 161 ? -20.400 -0.282 24.551 1.00 97.12 161 VAL A C 1
ATOM 1394 O O . VAL A 1 161 ? -21.621 -0.194 24.473 1.00 97.12 161 VAL A O 1
ATOM 1397 N N . ALA A 1 162 ? -19.798 -0.792 25.629 1.00 96.56 162 ALA A N 1
ATOM 1398 C CA . ALA A 1 162 ? -20.548 -1.380 26.743 1.00 96.56 162 ALA A CA 1
ATOM 1399 C C . ALA A 1 162 ? -21.241 -0.334 27.638 1.00 96.56 162 ALA A C 1
ATOM 1401 O O . ALA A 1 162 ? -22.311 -0.587 28.195 1.00 96.56 162 ALA A O 1
ATOM 1402 N N . PHE A 1 163 ? -20.642 0.850 27.789 1.00 95.69 163 PHE A N 1
ATOM 1403 C CA . PHE A 1 163 ? -21.053 1.841 28.784 1.00 95.69 163 PHE A CA 1
ATOM 1404 C C . PHE A 1 163 ? -22.514 2.312 28.651 1.00 95.69 163 PHE A C 1
ATOM 1406 O O . PHE A 1 163 ? -23.206 2.354 29.669 1.00 95.69 163 PHE A O 1
ATOM 1413 N N . PRO A 1 164 ? -23.052 2.634 27.456 1.00 96.69 164 PRO A N 1
ATOM 1414 C CA . PRO A 1 164 ? -24.449 3.055 27.331 1.00 96.69 164 PRO A CA 1
ATOM 1415 C C . PRO A 1 164 ? -25.454 2.005 27.825 1.00 96.69 164 PRO A C 1
ATOM 1417 O O . PRO A 1 164 ? -26.427 2.363 28.492 1.00 96.69 164 PRO A O 1
ATOM 1420 N N . ASP A 1 165 ? -25.210 0.726 27.529 1.00 96.81 165 ASP A N 1
ATOM 1421 C CA . ASP A 1 165 ? -26.054 -0.385 27.977 1.00 96.81 165 ASP A CA 1
ATOM 1422 C C . ASP A 1 165 ? -25.934 -0.605 29.492 1.00 96.81 165 ASP A C 1
ATOM 1424 O O . ASP A 1 165 ? -26.952 -0.673 30.180 1.00 96.81 165 ASP A O 1
ATOM 1428 N N . LEU A 1 166 ? -24.710 -0.601 30.034 1.00 97.00 166 LEU A N 1
ATOM 1429 C CA . LEU A 1 166 ? -24.460 -0.671 31.480 1.00 97.00 166 LEU A CA 1
ATOM 1430 C C . LEU A 1 166 ? -25.253 0.394 32.243 1.00 97.00 166 LEU A C 1
ATOM 1432 O O . LEU A 1 166 ? -25.985 0.094 33.188 1.00 97.00 166 LEU A O 1
ATOM 1436 N N . ILE A 1 167 ? -25.172 1.646 31.791 1.00 96.62 167 ILE A N 1
ATOM 1437 C CA . ILE A 1 167 ? -25.900 2.752 32.413 1.00 96.62 167 ILE A CA 1
ATOM 1438 C C . ILE A 1 167 ? -27.415 2.584 32.255 1.00 96.62 167 ILE A C 1
ATOM 1440 O O . ILE A 1 167 ? -28.159 2.900 33.185 1.00 96.62 167 ILE A O 1
ATOM 1444 N N . ALA A 1 168 ? -27.904 2.077 31.122 1.00 98.12 168 ALA A N 1
ATOM 1445 C CA . ALA A 1 168 ? -29.329 1.811 30.936 1.00 98.12 168 ALA A CA 1
ATOM 1446 C C . ALA A 1 168 ? -29.840 0.721 31.894 1.00 98.12 168 ALA A C 1
ATOM 1448 O O . ALA A 1 168 ? -30.853 0.927 32.569 1.00 98.12 168 ALA A O 1
ATOM 1449 N N . ARG A 1 169 ? -29.120 -0.403 32.008 1.00 98.25 169 ARG A N 1
ATOM 1450 C CA . ARG A 1 169 ? -29.438 -1.497 32.939 1.00 98.25 169 ARG A CA 1
ATOM 1451 C C . ARG A 1 169 ? -29.441 -1.013 34.389 1.00 98.25 169 ARG A C 1
ATOM 1453 O O . ARG A 1 169 ? -30.376 -1.320 35.128 1.00 98.25 169 ARG A O 1
ATOM 1460 N N . TRP A 1 170 ? -28.456 -0.203 34.776 1.00 97.75 170 TRP A N 1
ATOM 1461 C CA . TRP A 1 170 ? -28.371 0.373 36.120 1.00 97.75 170 TRP A CA 1
ATOM 1462 C C . TRP A 1 170 ? -29.522 1.340 36.416 1.00 97.75 170 TRP A C 1
ATOM 1464 O O . TRP A 1 170 ? -30.209 1.199 37.427 1.00 97.75 170 TRP A O 1
ATOM 1474 N N . ARG A 1 171 ? -29.816 2.278 35.502 1.00 97.62 171 ARG A N 1
ATOM 1475 C CA . ARG A 1 171 ? -30.926 3.240 35.659 1.00 97.62 171 ARG A CA 1
ATOM 1476 C C . ARG A 1 171 ? -32.294 2.568 35.758 1.00 97.62 171 ARG A C 1
ATOM 1478 O O . ARG A 1 171 ? -33.183 3.108 36.411 1.00 97.62 171 ARG A O 1
ATOM 1485 N N . ASN A 1 172 ? -32.455 1.408 35.126 1.00 98.12 172 ASN A N 1
ATOM 1486 C CA . ASN A 1 172 ? -33.670 0.598 35.203 1.00 98.12 172 ASN A CA 1
ATOM 1487 C C . ASN A 1 172 ? -33.713 -0.322 36.439 1.00 98.12 172 ASN A C 1
ATOM 1489 O O . ASN A 1 172 ? -34.701 -1.031 36.630 1.00 98.12 172 ASN A O 1
ATOM 1493 N N . GLY A 1 173 ? -32.667 -0.323 37.273 1.00 97.25 173 GLY A N 1
ATOM 1494 C CA . GLY A 1 173 ? -32.563 -1.154 38.472 1.00 97.25 173 GLY A CA 1
ATOM 1495 C C . GLY A 1 173 ? -32.329 -2.639 38.187 1.00 97.25 173 GLY A C 1
ATOM 1496 O O . GLY A 1 173 ? -32.633 -3.470 39.039 1.00 97.25 173 GLY A O 1
ATOM 1497 N N . TRP A 1 174 ? -31.843 -2.992 36.993 1.00 98.25 174 TRP A N 1
ATOM 1498 C CA . TRP A 1 174 ? -31.563 -4.384 36.614 1.00 98.25 174 TRP A CA 1
ATOM 1499 C C . TRP A 1 174 ? -30.198 -4.865 37.102 1.00 98.25 174 TRP A C 1
ATOM 1501 O O . TRP A 1 174 ? -30.011 -6.064 37.282 1.00 98.25 174 TRP A O 1
ATOM 1511 N N . ILE A 1 175 ? -29.268 -3.935 37.314 1.00 98.06 175 ILE A N 1
ATOM 1512 C CA . ILE A 1 175 ? -27.950 -4.177 37.902 1.00 98.06 175 ILE A CA 1
ATOM 1513 C C . ILE A 1 175 ? -27.665 -3.120 38.971 1.00 98.06 175 ILE A C 1
ATOM 1515 O O . ILE A 1 175 ? -28.234 -2.023 38.946 1.00 98.06 175 ILE A O 1
ATOM 1519 N N . THR A 1 176 ? -26.796 -3.453 39.916 1.00 97.81 176 THR A N 1
ATOM 1520 C CA . THR A 1 176 ? -26.329 -2.538 40.961 1.00 97.81 176 THR A CA 1
ATOM 1521 C C . THR A 1 176 ? -25.174 -1.666 40.465 1.00 97.81 176 THR A C 1
ATOM 1523 O O . THR A 1 176 ? -24.601 -1.899 39.404 1.00 97.81 176 THR A O 1
ATOM 1526 N N . GLU A 1 177 ? -24.816 -0.637 41.234 1.00 95.69 177 GLU A N 1
ATOM 1527 C CA . GLU A 1 177 ? -23.617 0.166 40.951 1.00 95.69 177 GLU A CA 1
ATOM 1528 C C . GLU A 1 177 ? -22.333 -0.680 41.025 1.00 95.69 177 GLU A C 1
ATOM 1530 O O . GLU A 1 177 ? -21.405 -0.470 40.249 1.00 95.69 177 GLU A O 1
ATOM 1535 N N . GLU A 1 178 ? -22.297 -1.670 41.920 1.00 95.94 178 GLU A N 1
ATOM 1536 C CA . GLU A 1 178 ? -21.162 -2.585 42.052 1.00 95.94 178 GLU A CA 1
ATOM 1537 C C . GLU A 1 178 ? -21.024 -3.498 40.829 1.00 95.94 178 GLU A C 1
ATOM 1539 O O . GLU A 1 178 ? -19.916 -3.725 40.349 1.00 95.94 178 GLU A O 1
ATOM 1544 N N . ASP A 1 179 ? -22.148 -3.947 40.261 1.00 96.88 179 ASP A N 1
ATOM 1545 C CA . ASP A 1 179 ? -22.146 -4.719 39.014 1.00 96.88 179 ASP A CA 1
ATOM 1546 C C . ASP A 1 179 ? -21.584 -3.887 37.850 1.00 96.88 179 ASP A C 1
ATOM 1548 O O . ASP A 1 179 ? -20.778 -4.390 37.068 1.00 96.88 179 ASP A O 1
ATOM 1552 N N . VAL A 1 180 ? -21.935 -2.594 37.762 1.00 96.38 180 VAL A N 1
ATOM 1553 C CA . VAL A 1 180 ? -21.366 -1.683 36.749 1.00 96.38 180 VAL A CA 1
ATOM 1554 C C . VAL A 1 180 ? -19.848 -1.587 36.897 1.00 96.38 180 VAL A C 1
ATOM 1556 O O . VAL A 1 180 ? -19.129 -1.731 35.908 1.00 96.38 180 VAL A O 1
ATOM 1559 N N . LYS A 1 181 ? -19.349 -1.373 38.121 1.00 95.75 181 LYS A N 1
ATOM 1560 C CA . LYS A 1 181 ? -17.905 -1.296 38.402 1.00 95.75 181 LYS A CA 1
ATOM 1561 C C . LYS A 1 181 ? -17.201 -2.599 38.037 1.00 95.75 181 LYS A C 1
ATOM 1563 O O . LYS A 1 181 ? -16.179 -2.572 37.357 1.00 95.75 181 LYS A O 1
ATOM 1568 N N . SER A 1 182 ? -17.777 -3.733 38.430 1.00 96.19 182 SER A N 1
ATOM 1569 C CA . SER A 1 182 ? -17.238 -5.061 38.134 1.00 96.19 182 SER A CA 1
ATOM 1570 C C . SER A 1 182 ? -17.147 -5.327 36.627 1.00 96.19 182 SER A C 1
ATOM 1572 O O . SER A 1 182 ? -16.100 -5.772 36.142 1.00 96.19 182 SER A O 1
ATOM 1574 N N . GLU A 1 183 ? -18.194 -5.001 35.861 1.00 96.69 183 GLU A N 1
ATOM 1575 C CA . GLU A 1 183 ? -18.184 -5.148 34.402 1.00 96.69 183 GLU A CA 1
ATOM 1576 C C . GLU A 1 183 ? -17.145 -4.217 33.746 1.00 96.69 183 GLU A C 1
ATOM 1578 O O . GLU A 1 183 ? -16.383 -4.667 32.889 1.00 96.69 183 GLU A O 1
ATOM 1583 N N . LEU A 1 184 ? -17.028 -2.952 34.174 1.00 96.25 184 LEU A N 1
ATOM 1584 C CA . LEU A 1 184 ? -16.025 -2.019 33.636 1.00 96.25 184 LEU A CA 1
ATOM 1585 C C . LEU A 1 184 ? -14.585 -2.472 33.903 1.00 96.25 184 LEU A C 1
ATOM 1587 O O . LEU A 1 184 ? -13.757 -2.455 32.986 1.00 96.25 184 LEU A O 1
ATOM 1591 N N . THR A 1 185 ? -14.287 -2.924 35.120 1.00 96.06 185 THR A N 1
ATOM 1592 C CA . THR A 1 185 ? -12.963 -3.461 35.465 1.00 96.06 185 THR A CA 1
ATOM 1593 C C . THR A 1 185 ? -12.663 -4.740 34.683 1.00 96.06 185 THR A C 1
ATOM 1595 O O . THR A 1 185 ? -11.547 -4.920 34.199 1.00 96.06 185 THR A O 1
ATOM 1598 N N . THR A 1 186 ? -13.668 -5.593 34.446 1.00 96.06 186 THR A N 1
ATOM 1599 C CA . THR A 1 186 ? -13.532 -6.794 33.597 1.00 96.06 186 THR A CA 1
ATOM 1600 C C . THR A 1 186 ? -13.176 -6.443 32.148 1.00 96.06 186 THR A C 1
ATOM 1602 O O . THR A 1 186 ? -12.420 -7.164 31.496 1.00 96.06 186 THR A O 1
ATOM 1605 N N . LEU A 1 187 ? -13.662 -5.309 31.634 1.00 95.12 187 LEU A N 1
ATOM 1606 C CA . LEU A 1 187 ? -13.275 -4.801 30.312 1.00 95.12 187 LEU A CA 1
ATOM 1607 C C . LEU A 1 187 ? -11.840 -4.244 30.271 1.00 95.12 187 LEU A C 1
ATOM 1609 O O . LEU A 1 187 ? -11.337 -3.975 29.178 1.00 95.12 187 LEU A O 1
ATOM 1613 N N . GLY A 1 188 ? -11.176 -4.122 31.422 1.00 94.44 188 GLY A N 1
ATOM 1614 C CA . GLY A 1 188 ? -9.806 -3.633 31.568 1.00 94.44 188 GLY A CA 1
ATOM 1615 C C . GLY A 1 188 ? -9.706 -2.182 32.038 1.00 94.44 188 GLY A C 1
ATOM 1616 O O . GLY A 1 188 ? -8.614 -1.618 32.007 1.00 94.44 188 GLY A O 1
ATOM 1617 N N . MET A 1 189 ? -10.816 -1.550 32.446 1.00 95.56 189 MET A N 1
ATOM 1618 C CA . M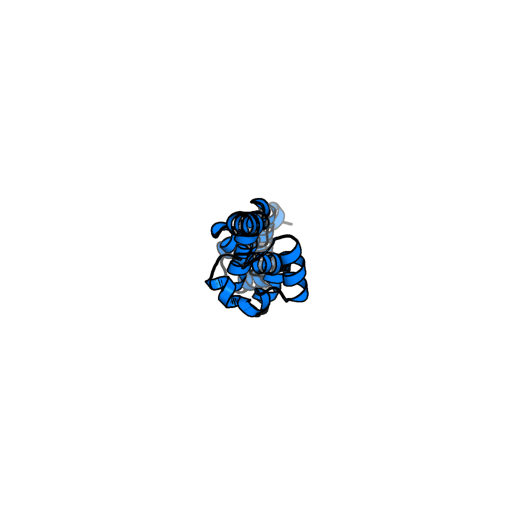ET A 1 189 ? -10.759 -0.208 33.026 1.00 95.56 189 MET A CA 1
ATOM 1619 C C . MET A 1 189 ? -10.031 -0.259 34.381 1.00 95.56 189 MET A C 1
ATOM 1621 O O . MET A 1 189 ? -10.346 -1.130 35.191 1.00 95.56 189 MET A O 1
ATOM 1625 N N . PRO A 1 190 ? -9.090 0.662 34.667 1.00 93.88 190 PRO A N 1
ATOM 1626 C CA . PRO A 1 190 ? -8.479 0.752 35.990 1.00 93.88 190 PRO A CA 1
ATOM 1627 C C . PRO A 1 190 ? -9.530 0.981 37.080 1.00 93.88 190 PRO A C 1
ATOM 1629 O O . PRO A 1 190 ? -10.414 1.820 36.907 1.00 93.88 190 PRO A O 1
ATOM 1632 N N . GLU A 1 191 ? -9.402 0.288 38.214 1.00 91.56 191 GLU A N 1
ATOM 1633 C CA . GLU A 1 191 ? -10.372 0.356 39.321 1.00 91.56 191 GLU A CA 1
ATOM 1634 C C . GLU A 1 191 ? -10.624 1.791 39.797 1.00 91.56 191 GLU A C 1
ATOM 1636 O O . GLU A 1 191 ? -11.775 2.194 39.939 1.00 91.56 191 GLU A O 1
ATOM 1641 N N . GLU A 1 192 ? -9.561 2.588 39.961 1.00 91.75 192 GLU A N 1
ATOM 1642 C CA . GLU A 1 192 ? -9.657 4.002 40.352 1.00 91.75 192 GLU A CA 1
ATOM 1643 C C . GLU A 1 192 ? -10.567 4.782 39.394 1.00 91.75 192 GLU A C 1
ATOM 1645 O O . GLU A 1 192 ? -11.460 5.509 39.824 1.00 91.75 192 GLU A O 1
ATOM 1650 N N . ARG A 1 193 ? -10.422 4.545 38.086 1.00 90.19 193 ARG A N 1
ATOM 1651 C CA . ARG A 1 193 ? -11.227 5.217 37.067 1.00 90.19 193 ARG A CA 1
ATOM 1652 C C . ARG A 1 193 ? -12.665 4.705 37.012 1.00 90.19 193 ARG A C 1
ATOM 1654 O O . ARG A 1 193 ? -13.558 5.484 36.708 1.00 90.19 193 ARG A O 1
ATOM 1661 N N . ALA A 1 194 ? -12.897 3.425 37.296 1.00 88.56 194 ALA A N 1
ATOM 1662 C CA . ALA A 1 194 ? -14.243 2.851 37.344 1.00 88.56 194 ALA A CA 1
ATOM 1663 C C . ALA A 1 194 ? -15.080 3.403 38.516 1.00 88.56 194 ALA A C 1
ATOM 1665 O O . ALA A 1 194 ? -16.305 3.280 38.507 1.00 88.56 194 ALA A O 1
ATOM 1666 N N . THR A 1 195 ? -14.427 3.999 39.520 1.00 81.19 195 THR A N 1
ATOM 1667 C CA . THR A 1 195 ? -15.083 4.589 40.695 1.00 81.19 195 THR A CA 1
ATOM 1668 C C . THR A 1 195 ? -15.371 6.092 40.604 1.00 81.19 195 THR A C 1
ATOM 1670 O O . THR A 1 195 ? -16.092 6.594 41.468 1.00 81.19 195 THR A O 1
ATOM 1673 N N . GLU A 1 196 ? -14.842 6.793 39.594 1.00 76.00 196 GLU A N 1
ATOM 1674 C CA . GLU A 1 196 ? -15.061 8.233 39.339 1.00 76.00 196 GLU A CA 1
ATOM 1675 C C . GLU A 1 196 ? -16.293 8.515 38.466 1.00 76.00 196 GLU A C 1
ATOM 1677 O O . GLU A 1 196 ? -17.058 9.443 38.821 1.00 76.00 196 GLU A O 1
#

Sequence (196 aa):
TEDRIEAFQELVKVIPPLSDMVRFADYSAFDPEVIEKWREFYDAPDWIREPMALVGIIEDWADKYWFSHWVQPGRFELGEMHRRDLITDDEVKLAYRTMGYSEYWQEKLLNLVKAVPTRVDVRRWWDMQTIDEDRLRQIYHAQGYYDQDLEDYVLWTKVYVAFPDLIARWRNGWITEEDVKSELTTLGMPEERATE

Secondary structure (DSSP, 8-state):
-HHHHHHHHHHTPPPPPHHHHHHHHHTTTT-HHHHHHTHHHHSPPHHHHHHHHHTT--TTHHHHHHHTTSPPPPHHHHHHHHHTTSS-HHHHHHHHHHTT--HHHHHHHHHHTSPPPPHHHHHHHHHTTSS-HHHHHHHHHHTT--HHHHHHHHHHHHHHHHHHHHHHHHHTTSS-HHHHHHHHHHTT--HHHHT-

Foldseek 3Di:
DVVVVVVVLVVQADDDDPVLVVLLVLQVVVPPVVCVVPVVQQDADCVQQVVCVVSNDDDSSSSSVRSSVDDQDDLQVLLVCVVVVVDDLVVQLSSCSSNVDDPVVSVVSSVLSDDQDDLVVLLVCVLVVVDDLVVSLVSCVVVPDDDVRSVVSSLCSLCVSCVVVLVVCCVVVVDDLVVQLVVSVVSVDPSVVSVD

Organism: NCBI:txid412755

pLDDT: mean 94.33, std 3.42, range [76.0, 98.38]

Radius of gyration: 30.92 Å; chains: 1; bounding box: 73×22×91 Å